Protein AF-D0ECR1-F1 (afdb_monomer)

Nearest PDB structures (foldseek):
  6k0w-assembly2_A  TM=4.677E-01  e=5.470E-08  Helicobacter pylori 26695
  5x11-assembly3_D  TM=1.956E-01  e=4.007E+00  Bacillus spizizenii str. W23
  5x11-assembly4_G  TM=1.887E-01  e=2.942E+00  Bacillus spizizenii str. W23

Radius of gyration: 24.14 Å; Cα contacts (8 Å, |Δi|>4): 292; chains: 1; bounding box: 54×38×67 Å

Secondary structure (DSSP, 8-state):
-EEEEEE--S--SS-GGG----EEEEEE--SSTT---EEEPPPPP-B--TTSTT--EEEE-SB-S--TTT-GGG-S-EE-TTT--EEPPBTTB-BSS-HHHHHHHHHTT-EE-GGG-TT---SS-EEEEEHHHHHHHHGGGTTEEEPPSS-------HHHHHHHHHHTTS-PPPS----HHHHHHHHHHHHSS---SSPPPHHHHHHHHHHHS--

Solvent-accessible surface area (backbone atoms only — not comparable to full-atom values): 12840 Å² total; per-residue (Å²): 113,52,74,29,60,41,57,45,47,92,73,56,86,90,40,76,94,75,58,55,86,31,63,46,79,46,80,42,79,64,97,50,89,83,68,72,57,40,40,83,42,80,85,79,77,63,47,78,49,87,94,38,71,100,49,37,26,28,81,43,80,31,55,38,92,39,32,30,86,82,36,54,62,19,48,50,68,46,62,41,90,88,78,65,51,75,46,71,46,44,61,69,33,11,39,73,51,34,72,86,47,40,62,60,39,44,76,70,60,29,53,44,54,44,86,74,42,93,90,53,93,50,93,58,60,28,27,45,45,44,49,67,60,51,37,68,74,39,50,97,47,50,62,48,34,75,65,64,58,72,59,51,72,64,80,89,48,81,66,52,63,57,46,56,65,51,46,77,78,41,101,62,79,68,63,43,30,61,28,42,67,51,13,42,46,58,46,22,73,74,65,78,40,81,86,60,94,78,40,73,22,68,47,40,53,52,50,57,48,56,37,72,46,90,128

Organism: Neisseria gonorrhoeae (NCBI:txid485)

InterPro domains:
  IPR029063 S-adenosyl-L-methionine-dependent methyltransferase superfamily [G3DSA:3.40.50.150] (1-215)
  IPR029063 S-adenosyl-L-methionine-dependent methyltransferase superfamily [SSF53335] (2-214)

Mean predicted aligned error: 7.64 Å

Sequence (215 aa):
VAQLPWRKRTAKSDVPFGISQDYEWIFVFAKSCQFIAATKGKERRYYETDDFPDRPWRTHDLTKQTTAAERPNSFFTMVDPKTGKKYPANPNATWRVTKDTFQDYYNKGKIVFPDDYDFLNISNPVMRYFKDDDMKKAGEDFGKVAVSSRLPENVGTLADAVAEYLAIFSRTLPENIGMTKEGTKEITDLFGSKIFTFPKPSQLIKFLVSISSKS

Foldseek 3Di:
DDKFWDQQDDFDCPDPPRDGPGTDIDDDDDPDPVQAQKFQADDADWDADPVDHPWTKDWDAQWAQDACVRCVQQQAWDADPVPRDTDGADRRIGGPDGPVCVVVCVVVVQKDAPPNDPPDDDDGITTIDTPVNQCVVCPLCRRMDGDDSPDQDDPDDPVLVVVVVVVVVDPHQRNHQDHQVQQQVVVCVVPVDRPDDGGGHPSVVVNVVNRRDDD

Structure (mmCIF, N/CA/C/O backbone):
data_AF-D0ECR1-F1
#
_entry.id   AF-D0ECR1-F1
#
loop_
_atom_site.group_PDB
_atom_site.id
_atom_site.type_symbol
_atom_site.label_atom_id
_atom_site.label_alt_id
_atom_site.label_comp_id
_atom_site.label_asym_id
_atom_site.label_entity_id
_atom_site.label_seq_id
_atom_site.pdbx_PDB_ins_code
_atom_site.Cartn_x
_atom_site.Cartn_y
_atom_site.Cartn_z
_atom_site.occupancy
_atom_site.B_iso_or_equiv
_atom_site.auth_seq_id
_atom_site.auth_comp_id
_atom_site.auth_asym_id
_atom_site.auth_atom_id
_atom_site.pdbx_PDB_model_num
ATOM 1 N N . VAL A 1 1 ? -0.965 12.017 -16.472 1.00 92.00 1 VAL A N 1
ATOM 2 C CA . VAL A 1 1 ? -1.100 10.939 -15.464 1.00 92.00 1 VAL A CA 1
ATOM 3 C C . VAL A 1 1 ? 0.134 10.897 -14.588 1.00 92.00 1 VAL A C 1
ATOM 5 O O . VAL A 1 1 ? 0.010 11.207 -13.415 1.00 92.00 1 VAL A O 1
ATOM 8 N N . ALA A 1 2 ? 1.309 10.573 -15.135 1.00 94.44 2 ALA A N 1
ATOM 9 C CA . ALA A 1 2 ? 2.551 10.483 -14.367 1.00 94.44 2 ALA A CA 1
ATOM 10 C C . ALA A 1 2 ? 3.786 10.659 -15.269 1.00 94.44 2 ALA A C 1
ATOM 12 O O . ALA A 1 2 ? 3.679 10.584 -16.495 1.00 94.44 2 ALA A O 1
ATOM 13 N N . GLN A 1 3 ? 4.945 10.861 -14.641 1.00 95.69 3 GLN A N 1
ATOM 14 C CA . GLN A 1 3 ? 6.267 10.713 -15.251 1.00 95.69 3 GLN A CA 1
ATOM 15 C C . GLN A 1 3 ? 6.955 9.535 -14.558 1.00 95.69 3 GLN A C 1
ATOM 17 O O . GLN A 1 3 ? 7.098 9.550 -13.335 1.00 95.69 3 GLN A O 1
ATOM 22 N N . LEU A 1 4 ? 7.322 8.499 -15.313 1.00 94.19 4 LEU A N 1
ATOM 23 C CA . LEU A 1 4 ? 7.939 7.290 -14.767 1.00 94.19 4 LEU A CA 1
ATOM 24 C C . LEU A 1 4 ? 9.440 7.293 -15.094 1.00 94.19 4 LEU A C 1
ATOM 26 O O . LEU A 1 4 ? 9.786 7.309 -16.280 1.00 94.19 4 LEU A O 1
ATOM 30 N N . PRO A 1 5 ? 10.334 7.280 -14.091 1.00 94.94 5 PRO A N 1
ATOM 31 C CA . PRO A 1 5 ? 11.750 7.040 -14.322 1.00 94.94 5 PRO A CA 1
ATOM 32 C C . PRO A 1 5 ? 11.976 5.561 -14.662 1.00 94.94 5 PRO A C 1
ATOM 34 O O . PRO A 1 5 ? 11.638 4.670 -13.884 1.00 94.94 5 PRO A O 1
ATOM 37 N N . TRP A 1 6 ? 12.586 5.288 -15.812 1.00 93.75 6 TRP A N 1
ATOM 38 C CA . TRP A 1 6 ? 13.046 3.956 -16.195 1.00 93.75 6 TRP A CA 1
ATOM 39 C C . TRP A 1 6 ? 14.568 3.898 -16.170 1.00 93.75 6 TRP A C 1
ATOM 41 O O . TRP A 1 6 ? 15.245 4.667 -16.856 1.00 93.75 6 TRP A O 1
ATOM 51 N N . ARG A 1 7 ? 15.113 2.978 -15.375 1.00 91.50 7 ARG A N 1
ATOM 52 C CA . ARG A 1 7 ? 16.553 2.770 -15.259 1.00 91.50 7 ARG A CA 1
ATOM 53 C C . ARG A 1 7 ? 17.081 2.062 -16.506 1.00 91.50 7 ARG A C 1
ATOM 55 O O . ARG A 1 7 ? 16.913 0.859 -16.673 1.00 91.50 7 ARG A O 1
ATOM 62 N N . LYS A 1 8 ? 17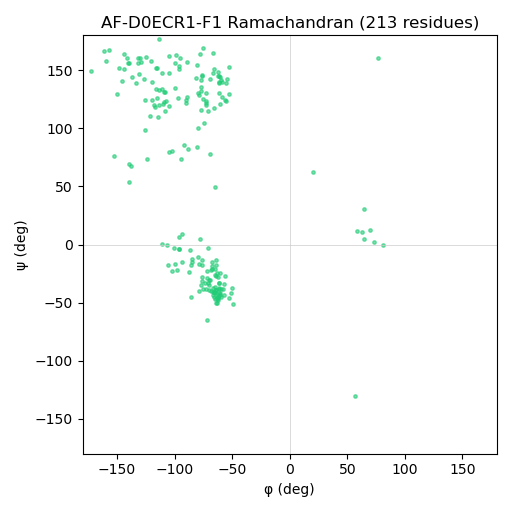.755 2.800 -17.386 1.00 91.25 8 LYS A N 1
ATOM 63 C CA . LYS A 1 8 ? 18.268 2.273 -18.663 1.00 91.25 8 LYS A CA 1
ATOM 64 C C . LYS A 1 8 ? 19.629 1.589 -18.551 1.00 91.25 8 LYS A C 1
ATOM 66 O O . LYS A 1 8 ? 20.066 0.945 -19.505 1.00 91.25 8 LYS A O 1
ATOM 71 N N . ARG A 1 9 ? 20.341 1.788 -17.436 1.00 87.25 9 ARG A N 1
ATOM 72 C CA . ARG A 1 9 ? 21.677 1.231 -17.151 1.00 87.25 9 ARG A CA 1
ATOM 73 C C . ARG A 1 9 ? 21.988 1.277 -15.648 1.00 87.25 9 ARG A C 1
ATOM 75 O O . ARG A 1 9 ? 21.316 1.979 -14.900 1.00 87.25 9 ARG A O 1
ATOM 82 N N . THR A 1 10 ? 23.031 0.565 -15.216 1.00 86.44 10 THR A N 1
ATOM 83 C CA . THR A 1 10 ? 23.459 0.542 -13.806 1.00 86.44 10 THR A CA 1
ATOM 84 C C . THR A 1 10 ? 24.115 1.851 -13.369 1.00 86.44 10 THR A C 1
ATOM 86 O O . THR A 1 10 ? 23.571 2.496 -12.479 1.00 86.44 10 THR A O 1
ATOM 89 N N . ALA A 1 11 ? 25.272 2.174 -13.953 1.00 88.56 11 ALA A N 1
ATOM 90 C CA . ALA A 1 11 ? 26.044 3.408 -13.797 1.00 88.56 11 ALA A CA 1
ATOM 91 C C . ALA A 1 11 ? 27.203 3.384 -14.810 1.00 88.56 11 ALA A C 1
ATOM 93 O O . ALA A 1 11 ? 27.709 2.307 -15.137 1.00 88.56 11 ALA A O 1
ATOM 94 N N . LYS A 1 12 ? 27.638 4.545 -15.308 1.00 88.06 12 LYS A N 1
ATOM 95 C CA . LYS A 1 12 ? 28.876 4.706 -16.087 1.00 88.06 12 LYS A CA 1
ATOM 96 C C . LYS A 1 12 ? 29.902 5.454 -15.230 1.00 88.06 12 LYS A C 1
ATOM 98 O O . LYS A 1 12 ? 29.579 6.489 -14.661 1.00 88.06 12 LYS A O 1
ATOM 103 N N . SER A 1 13 ? 31.125 4.931 -15.150 1.00 88.19 13 SER A N 1
ATOM 104 C CA . SER A 1 13 ? 32.233 5.551 -14.405 1.00 88.19 13 SER A CA 1
ATOM 105 C C . SER A 1 13 ? 32.861 6.734 -15.149 1.00 88.19 13 SER A C 1
ATOM 107 O O . SER A 1 13 ? 33.254 7.718 -14.536 1.00 88.19 13 SER A O 1
ATOM 109 N N . ASP A 1 14 ? 32.920 6.652 -16.476 1.00 90.75 14 ASP A N 1
ATOM 110 C CA . ASP A 1 14 ? 33.437 7.699 -17.356 1.00 90.75 14 ASP A CA 1
ATOM 111 C C . ASP A 1 14 ? 32.318 8.680 -17.752 1.00 90.75 14 ASP A C 1
ATOM 113 O O . ASP A 1 14 ? 31.656 8.527 -18.786 1.00 90.75 14 ASP A O 1
ATOM 117 N N . VAL A 1 15 ? 32.030 9.647 -16.880 1.00 91.38 15 VAL A N 1
ATOM 118 C CA . VAL A 1 15 ? 30.997 10.668 -17.100 1.00 91.38 15 VAL A CA 1
ATOM 119 C C . VAL A 1 15 ? 31.483 12.055 -16.680 1.00 91.38 15 VAL A C 1
ATOM 121 O O . VAL A 1 15 ? 32.180 12.184 -15.670 1.00 91.38 15 VAL A O 1
ATOM 124 N N . PRO A 1 16 ? 31.084 13.116 -17.404 1.00 88.25 16 PRO A N 1
ATOM 125 C CA . PRO A 1 16 ? 31.327 14.481 -16.964 1.00 88.25 16 PRO A CA 1
ATOM 126 C C . PRO A 1 16 ? 30.757 14.714 -15.560 1.00 88.25 16 PRO A C 1
ATOM 128 O O . PRO A 1 16 ? 29.656 14.260 -15.245 1.00 88.25 16 PRO A O 1
ATOM 131 N N . PHE A 1 17 ? 31.506 15.433 -14.723 1.00 91.38 17 PHE A N 1
ATOM 132 C CA . PHE A 1 17 ? 31.090 15.846 -13.375 1.00 91.38 17 PHE A CA 1
ATOM 133 C C . PHE A 1 17 ? 30.812 14.701 -12.381 1.00 91.38 17 PHE A C 1
ATOM 135 O O . PHE A 1 17 ? 30.276 14.955 -11.307 1.00 91.38 17 PHE A O 1
ATOM 142 N N . GLY A 1 18 ? 31.170 13.452 -12.707 1.00 93.00 18 GLY A N 1
ATOM 143 C CA . G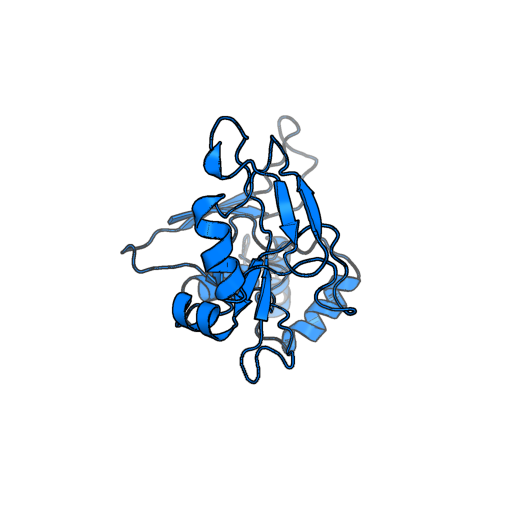LY A 1 18 ? 31.024 12.307 -11.799 1.00 93.00 18 GLY A CA 1
ATOM 144 C C . GLY A 1 18 ? 29.578 11.866 -11.532 1.00 93.00 18 GLY A C 1
ATOM 145 O O . GLY A 1 18 ? 29.352 11.071 -10.624 1.00 93.00 18 GLY A O 1
ATOM 146 N N . ILE A 1 19 ? 28.598 12.354 -12.305 1.00 92.94 19 ILE A N 1
ATOM 147 C CA . ILE A 1 19 ? 27.176 12.007 -12.144 1.00 92.94 19 ILE A CA 1
ATOM 148 C C . ILE A 1 19 ? 26.688 11.229 -13.368 1.00 92.94 19 ILE A C 1
ATOM 150 O O . ILE A 1 19 ? 26.523 11.786 -14.456 1.00 92.94 19 ILE A O 1
ATOM 154 N N . SER A 1 20 ? 26.413 9.935 -13.190 1.00 93.12 20 SER A N 1
ATOM 155 C CA . SER A 1 20 ? 25.901 9.090 -14.271 1.00 93.12 20 SER A CA 1
ATOM 156 C C . SER A 1 20 ? 24.413 9.332 -14.533 1.00 93.12 20 SER A C 1
ATOM 158 O O . SER A 1 20 ? 23.591 9.358 -13.620 1.00 93.12 20 SER A O 1
ATOM 160 N N . GLN A 1 21 ? 24.056 9.500 -15.808 1.00 92.81 21 GLN A N 1
ATOM 161 C CA . GLN A 1 21 ? 22.673 9.685 -16.254 1.00 92.81 21 GLN A CA 1
ATOM 162 C C . GLN A 1 21 ? 22.045 8.330 -16.601 1.00 92.81 21 GLN A C 1
ATOM 164 O O . GLN A 1 21 ? 22.053 7.880 -17.754 1.00 92.81 21 GLN A O 1
ATOM 169 N N . ASP A 1 22 ? 21.515 7.670 -15.573 1.00 92.75 22 ASP A N 1
ATOM 170 C CA . ASP A 1 22 ? 21.108 6.260 -15.637 1.00 92.75 22 ASP A CA 1
ATOM 171 C C . ASP A 1 22 ? 19.624 6.032 -15.916 1.00 92.75 22 ASP A C 1
ATOM 173 O O . ASP A 1 22 ? 19.197 4.891 -16.108 1.00 92.75 22 ASP A O 1
ATOM 177 N N . TYR A 1 23 ? 18.846 7.109 -15.994 1.00 93.31 23 TYR A N 1
ATOM 178 C CA . TYR A 1 23 ? 17.406 7.055 -16.197 1.00 93.31 23 TYR A CA 1
ATOM 179 C C . TYR A 1 23 ? 16.982 7.692 -17.522 1.00 93.31 23 TYR A C 1
ATOM 181 O O . TYR A 1 23 ? 17.637 8.579 -18.074 1.00 93.31 23 TYR A O 1
ATOM 189 N N . GLU A 1 24 ? 15.866 7.199 -18.038 1.00 94.69 24 GLU A N 1
ATOM 190 C CA . GLU A 1 24 ? 15.043 7.811 -19.078 1.00 94.69 24 GLU A CA 1
ATOM 191 C C . GLU A 1 24 ? 13.633 8.041 -18.523 1.00 94.69 24 GLU A C 1
ATOM 193 O O . GLU A 1 24 ? 13.227 7.399 -17.555 1.00 94.69 24 GLU A O 1
ATOM 198 N N . TRP A 1 25 ? 12.888 8.968 -19.124 1.00 95.88 25 TRP A N 1
ATOM 199 C CA . TRP A 1 25 ? 11.565 9.365 -18.644 1.00 95.88 25 TRP A CA 1
ATOM 200 C C . TRP A 1 25 ? 10.469 8.855 -19.574 1.00 95.88 25 TRP A C 1
ATOM 202 O O . TRP A 1 25 ? 10.530 9.062 -20.786 1.00 95.88 25 TRP A O 1
ATOM 212 N N . ILE A 1 26 ? 9.445 8.226 -19.000 1.00 95.50 26 ILE A N 1
ATOM 213 C CA . ILE A 1 26 ? 8.235 7.801 -19.708 1.00 95.50 26 ILE A CA 1
ATOM 214 C C . ILE A 1 26 ? 7.092 8.715 -19.273 1.00 95.50 26 ILE A C 1
ATOM 216 O O . ILE A 1 26 ? 6.685 8.714 -18.109 1.00 95.50 26 ILE A O 1
ATOM 220 N N . PHE A 1 27 ? 6.565 9.498 -20.210 1.00 96.50 27 PHE A N 1
ATOM 221 C CA . PHE A 1 27 ? 5.433 10.385 -19.959 1.00 96.50 27 PHE A CA 1
ATOM 222 C C . PHE A 1 27 ? 4.117 9.660 -20.229 1.00 96.50 27 PHE A C 1
ATOM 224 O O . PHE A 1 27 ? 3.889 9.161 -21.330 1.00 96.50 27 PHE A O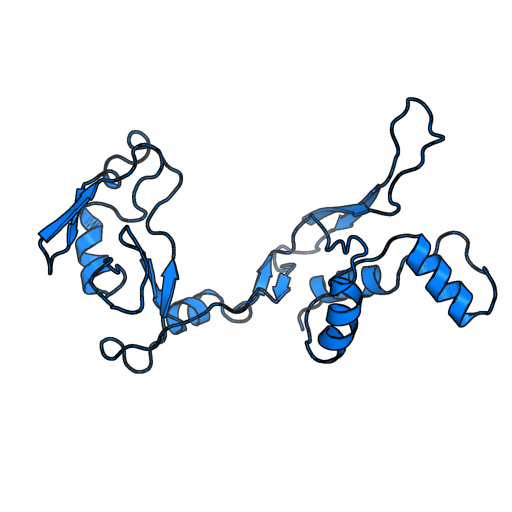 1
ATOM 231 N N . VAL A 1 28 ? 3.236 9.625 -19.228 1.00 94.81 28 VAL A N 1
ATOM 232 C CA . VAL A 1 28 ? 1.938 8.948 -19.317 1.00 94.81 28 VAL A CA 1
ATOM 233 C C . VAL A 1 28 ? 0.814 9.979 -19.342 1.00 94.81 28 VAL A C 1
ATOM 235 O O . VAL A 1 28 ? 0.617 10.745 -18.388 1.00 94.81 28 VAL A O 1
ATOM 238 N N . PHE A 1 29 ? 0.027 9.951 -20.414 1.00 95.31 29 PHE A N 1
ATOM 239 C CA . PHE A 1 29 ? -1.157 10.783 -20.618 1.00 95.31 29 PHE A CA 1
ATOM 240 C C . PHE A 1 29 ? -2.410 9.909 -20.683 1.00 95.31 29 PHE A C 1
ATOM 242 O O . PHE A 1 29 ? -2.344 8.750 -21.078 1.00 95.31 29 PHE A O 1
ATOM 249 N N . ALA A 1 30 ? -3.552 10.467 -20.288 1.00 95.12 30 ALA A N 1
ATOM 250 C CA . ALA A 1 30 ? -4.844 9.804 -20.392 1.00 95.12 30 ALA A CA 1
ATOM 251 C C . ALA A 1 30 ? -5.853 10.776 -20.988 1.00 95.12 30 ALA A C 1
ATOM 253 O O . ALA A 1 30 ? -5.866 11.955 -20.636 1.00 95.12 30 ALA A O 1
ATOM 254 N N . LYS A 1 31 ? -6.699 10.262 -21.881 1.00 94.94 31 LYS A N 1
ATOM 255 C CA . LYS A 1 31 ? -7.755 11.045 -22.530 1.00 94.94 31 LYS A CA 1
ATOM 256 C C . LYS A 1 31 ? -8.864 11.446 -21.552 1.00 94.94 31 LYS A C 1
ATOM 258 O O . LYS A 1 31 ? -9.479 12.489 -21.734 1.00 94.94 31 LYS A O 1
ATOM 263 N N . SER A 1 32 ? -9.126 10.629 -20.530 1.00 94.19 32 SER A N 1
ATOM 264 C CA . SER A 1 32 ? -10.140 10.893 -19.506 1.00 94.19 32 SER A CA 1
ATOM 265 C C . SER A 1 32 ? -9.693 10.404 -18.127 1.00 94.19 32 SER A C 1
ATOM 267 O O . SER A 1 32 ? -8.783 9.581 -18.005 1.00 94.19 32 SER A O 1
ATOM 269 N N . CYS A 1 33 ? -10.376 10.878 -17.083 1.00 88.81 33 CYS A N 1
ATOM 270 C CA . CYS A 1 33 ? -10.199 10.420 -15.702 1.00 88.81 33 CYS A CA 1
ATOM 271 C C . CYS A 1 33 ? -10.742 9.003 -15.439 1.00 88.81 33 CYS A C 1
ATOM 273 O O . CYS A 1 33 ? -10.595 8.498 -14.332 1.00 88.81 33 CYS A O 1
ATOM 275 N N . GLN A 1 34 ? -11.356 8.355 -16.438 1.00 88.31 34 GLN A N 1
ATOM 276 C CA . GLN A 1 34 ? -11.808 6.962 -16.330 1.00 88.31 34 GLN A CA 1
ATOM 277 C C . GLN A 1 34 ? -10.648 5.967 -16.438 1.00 88.31 34 GLN A C 1
ATOM 279 O O . GLN A 1 34 ? -10.796 4.802 -16.072 1.00 88.31 34 GLN A O 1
ATOM 284 N N . PHE A 1 35 ? -9.502 6.405 -16.966 1.00 90.75 35 PHE A N 1
ATOM 285 C CA . PHE A 1 35 ? -8.305 5.585 -17.000 1.00 90.75 35 PHE A CA 1
ATOM 286 C C . PHE A 1 35 ? -7.706 5.457 -15.598 1.00 90.75 35 PHE A C 1
ATOM 288 O O . PHE A 1 35 ? -7.280 6.451 -15.008 1.00 90.75 35 PHE A O 1
ATOM 295 N N . ILE A 1 36 ? -7.616 4.221 -15.109 1.00 90.44 36 ILE A N 1
ATOM 296 C CA . ILE A 1 36 ? -6.951 3.870 -13.855 1.00 90.44 36 ILE A CA 1
ATOM 297 C C . ILE A 1 36 ? -5.849 2.864 -14.182 1.00 90.44 36 ILE A C 1
ATOM 299 O O . ILE A 1 36 ? -6.134 1.727 -14.552 1.00 90.44 36 ILE A O 1
ATOM 303 N N . ALA A 1 37 ? -4.590 3.287 -14.053 1.00 90.88 37 ALA A N 1
ATOM 304 C CA . ALA A 1 37 ? -3.457 2.377 -14.160 1.00 90.88 37 ALA A CA 1
ATOM 305 C C . ALA A 1 37 ? -3.403 1.495 -12.908 1.00 90.88 37 ALA A C 1
ATOM 307 O O . ALA A 1 37 ? -3.280 2.005 -11.789 1.00 90.88 37 ALA A O 1
ATOM 308 N N . ALA A 1 38 ? -3.465 0.180 -13.094 1.00 88.94 38 ALA A N 1
ATOM 309 C CA . ALA A 1 38 ? -3.472 -0.770 -11.995 1.00 88.94 38 ALA A CA 1
ATOM 310 C C . ALA A 1 38 ? -2.634 -2.010 -12.309 1.00 88.94 38 ALA A C 1
ATOM 312 O O . ALA A 1 38 ? -2.410 -2.366 -13.462 1.00 88.94 38 ALA A O 1
ATOM 313 N N . THR A 1 39 ? -2.181 -2.674 -11.255 1.00 85.31 39 THR A N 1
ATOM 314 C CA . THR A 1 39 ? -1.515 -3.973 -11.318 1.00 85.31 39 THR A CA 1
ATOM 315 C C . THR A 1 39 ? -2.112 -4.935 -10.299 1.00 85.31 39 THR A C 1
ATOM 317 O O . THR A 1 39 ? -2.745 -4.500 -9.337 1.00 85.31 39 THR A O 1
ATOM 320 N N . LYS A 1 40 ? -1.912 -6.244 -10.481 1.00 82.44 40 LYS A N 1
ATOM 321 C CA . LYS A 1 40 ? -2.270 -7.247 -9.479 1.00 82.44 40 LYS A CA 1
ATOM 322 C C . LYS A 1 40 ? -1.479 -6.981 -8.192 1.00 82.44 40 LYS A C 1
ATOM 324 O O . LYS A 1 40 ? -0.250 -6.957 -8.190 1.00 82.44 40 LYS A O 1
ATOM 329 N N . GLY A 1 41 ? -2.197 -6.758 -7.098 1.00 78.62 41 GLY A N 1
ATOM 330 C CA . GLY A 1 41 ? -1.620 -6.640 -5.767 1.00 78.62 41 GLY A CA 1
ATOM 331 C C . GLY A 1 41 ? -1.212 -7.996 -5.202 1.00 78.62 41 GLY A C 1
ATOM 332 O O . GLY A 1 41 ? -1.597 -9.050 -5.709 1.00 78.62 41 GLY A O 1
ATOM 333 N N . LYS A 1 42 ? -0.465 -7.967 -4.095 1.00 79.75 42 LYS A N 1
ATOM 334 C CA . LYS A 1 42 ? -0.263 -9.168 -3.279 1.00 79.75 42 LYS A CA 1
ATOM 335 C C . LYS A 1 42 ? -1.609 -9.648 -2.740 1.00 79.75 42 LYS A C 1
ATOM 337 O O . LYS A 1 42 ? -2.439 -8.831 -2.328 1.00 79.75 42 LYS A O 1
ATOM 342 N N . GLU A 1 43 ? -1.808 -10.962 -2.730 1.00 79.94 43 GLU A N 1
ATOM 343 C CA . GLU A 1 43 ? -3.012 -11.547 -2.153 1.00 79.94 43 GLU A CA 1
ATOM 344 C C . GLU A 1 43 ? -3.092 -11.209 -0.664 1.00 79.94 43 GLU A C 1
ATOM 346 O O . GLU A 1 43 ? -2.126 -11.334 0.092 1.00 79.94 43 GLU A O 1
ATOM 351 N N . ARG A 1 44 ? -4.257 -10.711 -0.250 1.00 87.75 44 ARG A N 1
ATOM 352 C CA . ARG A 1 44 ? -4.534 -10.414 1.151 1.00 87.75 44 ARG A CA 1
ATOM 353 C C . ARG A 1 44 ? -4.896 -11.720 1.844 1.00 87.75 44 ARG A C 1
ATOM 355 O O . ARG A 1 44 ? -5.770 -12.441 1.369 1.00 87.75 44 ARG A O 1
ATOM 362 N N . ARG A 1 45 ? -4.266 -11.993 2.984 1.00 92.31 45 ARG A N 1
ATOM 363 C CA . ARG A 1 45 ? -4.650 -13.112 3.845 1.00 92.31 45 ARG A CA 1
ATOM 364 C C . ARG A 1 45 ? -5.929 -12.753 4.600 1.00 92.31 45 ARG A C 1
ATOM 366 O O . ARG A 1 45 ? -5.962 -11.727 5.278 1.00 92.31 45 ARG A O 1
ATOM 373 N N . TYR A 1 46 ? -6.945 -13.598 4.472 1.00 96.31 46 TYR A N 1
ATOM 374 C CA . TYR A 1 46 ? -8.183 -13.530 5.244 1.00 96.31 46 TYR A CA 1
ATOM 375 C C . TYR A 1 46 ? -8.246 -14.728 6.203 1.00 96.31 46 TYR A C 1
ATOM 377 O O . TYR A 1 46 ? -7.710 -15.792 5.897 1.00 96.31 46 TYR A O 1
ATOM 385 N N . TYR A 1 47 ? -8.861 -14.522 7.360 1.00 97.00 47 TYR A N 1
ATOM 386 C CA . TYR A 1 47 ? -9.145 -15.504 8.397 1.00 97.00 47 TYR A CA 1
ATOM 387 C C . TYR A 1 47 ? -10.629 -15.860 8.359 1.00 97.00 47 TYR A C 1
ATOM 389 O O . TYR A 1 47 ? -11.460 -15.003 8.051 1.00 97.00 47 TYR A O 1
ATOM 397 N N . GLU A 1 48 ? -10.940 -17.104 8.699 1.00 97.06 48 GLU A N 1
ATOM 398 C CA . GLU A 1 48 ? -12.297 -17.605 8.909 1.00 97.06 48 GLU A CA 1
ATOM 399 C C . GLU A 1 48 ? -12.443 -17.958 10.388 1.00 97.06 48 GLU A C 1
ATOM 401 O O . GLU A 1 48 ? -11.532 -18.552 10.969 1.00 97.06 48 GLU A O 1
ATOM 406 N N . THR A 1 49 ? -13.538 -17.522 11.009 1.00 97.19 49 THR A N 1
ATOM 407 C CA . THR A 1 49 ? -13.779 -17.669 12.449 1.00 97.19 49 THR A CA 1
ATOM 408 C C . THR A 1 49 ? -15.258 -17.921 12.728 1.00 97.19 49 THR A C 1
ATOM 410 O O . THR A 1 49 ? -16.120 -17.442 11.992 1.00 97.19 49 THR A O 1
ATOM 413 N N . ASP A 1 50 ? -15.552 -18.639 13.813 1.00 96.19 50 ASP A N 1
ATOM 414 C CA . ASP A 1 50 ? -16.910 -19.097 14.148 1.00 96.19 50 ASP A CA 1
ATOM 415 C C . ASP A 1 50 ? -17.897 -17.958 14.437 1.00 96.19 50 ASP A C 1
ATOM 417 O O . ASP A 1 50 ? -19.100 -18.100 14.233 1.00 96.19 50 ASP A O 1
ATOM 421 N N . ASP A 1 51 ? -17.403 -16.808 14.900 1.00 95.31 51 ASP A N 1
ATOM 422 C CA . ASP A 1 51 ? -18.220 -15.629 15.189 1.00 95.31 51 ASP A CA 1
ATOM 423 C C . ASP A 1 51 ? -18.665 -14.867 13.927 1.00 95.31 51 ASP A C 1
ATOM 425 O O . ASP A 1 51 ? -19.573 -14.036 13.996 1.00 95.31 51 ASP A O 1
ATOM 429 N N . PHE A 1 52 ? -18.069 -15.176 12.769 1.00 96.50 52 PHE A N 1
ATOM 430 C CA . PHE A 1 52 ? -18.427 -14.623 11.461 1.00 96.50 52 PHE A CA 1
ATOM 431 C C . PHE A 1 52 ? -18.423 -15.717 10.379 1.00 96.50 52 PHE A C 1
ATOM 433 O O . PHE A 1 52 ? -17.584 -15.676 9.469 1.00 96.50 52 PHE A O 1
ATOM 440 N N . PRO A 1 53 ? -19.366 -16.680 10.442 1.00 95.56 53 PRO A N 1
ATOM 441 C CA . PRO A 1 53 ? -19.447 -17.755 9.460 1.00 95.56 53 PRO A CA 1
ATOM 442 C C . PRO A 1 53 ? -19.648 -17.174 8.058 1.00 95.56 53 PRO A C 1
ATOM 444 O O . PRO A 1 53 ? -20.354 -16.179 7.878 1.00 95.56 53 PRO A O 1
ATOM 447 N N . ASP A 1 54 ? -18.968 -17.763 7.075 1.00 94.94 54 ASP A N 1
ATOM 448 C CA . ASP A 1 54 ? -19.000 -17.368 5.659 1.00 94.94 54 ASP A CA 1
ATOM 449 C C . ASP A 1 54 ? -18.580 -15.917 5.362 1.00 94.94 54 ASP A C 1
ATOM 451 O O . ASP A 1 54 ? -18.733 -15.427 4.238 1.00 94.94 54 ASP A O 1
ATOM 455 N N . ARG A 1 55 ? -17.994 -15.211 6.337 1.00 97.00 55 ARG A N 1
ATOM 456 C CA . ARG A 1 55 ? -17.500 -13.838 6.163 1.00 97.00 55 ARG A CA 1
ATOM 457 C C . ARG A 1 55 ? -16.021 -13.735 6.526 1.00 97.00 55 ARG A C 1
ATOM 459 O 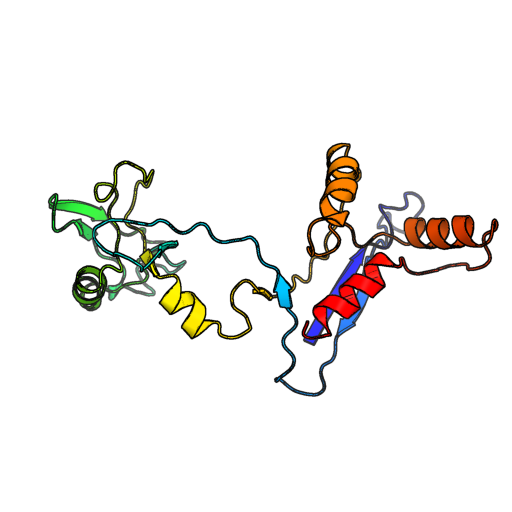O . ARG A 1 55 ? -15.678 -13.134 7.549 1.00 97.00 55 ARG A O 1
ATOM 466 N N . PRO A 1 56 ? -15.122 -14.253 5.662 1.00 97.88 56 PRO A N 1
ATOM 467 C CA . PRO A 1 56 ? -13.690 -14.142 5.880 1.00 97.88 56 PRO A CA 1
ATOM 468 C C . PRO A 1 56 ? -13.274 -12.685 6.070 1.00 97.88 56 PRO A C 1
ATOM 470 O O . PRO A 1 56 ? -13.778 -11.782 5.395 1.00 97.88 56 PRO A O 1
ATOM 473 N N . TRP A 1 57 ? -12.318 -12.435 6.952 1.00 98.25 57 TRP A N 1
ATOM 474 C CA . TRP A 1 57 ? -11.911 -11.080 7.312 1.00 98.25 57 TRP A CA 1
ATOM 475 C C . TRP A 1 57 ? -10.406 -10.971 7.508 1.00 98.25 57 TRP A C 1
ATOM 477 O O . TRP A 1 57 ? -9.703 -11.952 7.695 1.00 98.25 57 TRP A O 1
ATOM 487 N N . ARG A 1 58 ? -9.873 -9.759 7.434 1.00 97.19 58 ARG A N 1
ATOM 488 C CA . ARG A 1 58 ? -8.449 -9.491 7.650 1.00 97.19 58 ARG A CA 1
ATOM 489 C C . ARG A 1 58 ? -8.262 -8.358 8.638 1.00 97.19 58 ARG A C 1
ATOM 491 O O . ARG A 1 58 ? -9.159 -7.533 8.828 1.00 97.19 58 ARG A O 1
ATOM 498 N N . THR A 1 59 ? -7.071 -8.284 9.210 1.00 97.62 59 THR A N 1
ATOM 499 C CA . THR A 1 59 ? -6.678 -7.159 10.051 1.00 97.62 59 THR A CA 1
ATOM 500 C C . THR A 1 59 ? -6.236 -5.962 9.203 1.00 97.62 59 THR A C 1
ATOM 502 O O . THR A 1 59 ? -5.830 -6.081 8.038 1.00 97.62 59 THR A O 1
ATOM 505 N N . HIS A 1 60 ? -6.357 -4.775 9.783 1.00 97.00 60 HIS A N 1
ATOM 506 C CA . HIS A 1 60 ? -5.785 -3.532 9.284 1.00 97.00 60 HIS A CA 1
ATOM 507 C C . HIS A 1 60 ? -5.441 -2.635 10.479 1.00 97.00 60 HIS A C 1
ATOM 509 O O . HIS A 1 60 ? -6.108 -2.693 11.509 1.00 97.00 60 HIS A O 1
ATOM 515 N N . ASP A 1 61 ? -4.444 -1.764 10.343 1.00 96.69 61 ASP A N 1
ATOM 516 C CA . ASP A 1 61 ? -4.080 -0.803 11.386 1.00 96.69 61 ASP A CA 1
ATOM 517 C C . ASP A 1 61 ? -5.282 0.017 11.857 1.00 96.69 61 ASP A C 1
ATOM 519 O O . ASP A 1 61 ? -5.984 0.628 11.040 1.00 96.69 61 ASP A O 1
ATOM 523 N N . LEU A 1 62 ? -5.471 0.079 13.176 1.00 97.88 62 LEU A N 1
ATOM 524 C CA . LEU A 1 62 ? -6.451 0.946 13.828 1.00 97.88 62 LEU A CA 1
ATOM 525 C C . LEU A 1 62 ? -5.902 2.347 14.103 1.00 97.88 62 LEU A C 1
ATOM 527 O O . LEU A 1 62 ? -6.656 3.210 14.531 1.00 97.88 62 LEU A O 1
ATOM 531 N N . THR A 1 63 ? -4.627 2.616 13.829 1.00 97.25 63 THR A N 1
ATOM 532 C CA . THR A 1 63 ? -4.020 3.945 13.975 1.00 97.25 63 THR A CA 1
ATOM 533 C C . THR A 1 63 ? -3.927 4.673 12.636 1.00 97.25 63 THR A C 1
ATOM 535 O O . THR A 1 63 ? -3.929 4.070 11.555 1.00 97.25 63 THR A O 1
ATOM 538 N N . LYS A 1 64 ? -3.865 6.001 12.696 1.00 94.81 64 LYS A N 1
ATOM 539 C CA . LYS A 1 64 ? -3.617 6.900 11.567 1.00 94.81 64 LYS A CA 1
ATOM 540 C C . LYS A 1 64 ? -2.516 7.880 11.965 1.00 94.81 64 LYS A C 1
ATOM 542 O O . LYS A 1 64 ? -2.449 8.273 13.121 1.00 94.81 64 LYS A O 1
ATOM 547 N N . GLN A 1 65 ? -1.679 8.289 11.010 1.00 95.94 65 GLN A N 1
ATOM 548 C CA . GLN A 1 65 ? -0.665 9.333 11.202 1.00 95.94 65 GLN A CA 1
ATOM 549 C C . GLN A 1 65 ? -1.329 10.705 11.383 1.00 95.94 65 GLN A C 1
ATOM 551 O O . GLN A 1 65 ? -1.442 11.489 10.445 1.00 95.94 65 GLN A O 1
ATOM 556 N N . THR A 1 66 ? -1.846 10.934 12.581 1.00 96.00 66 THR A N 1
ATOM 557 C CA . THR A 1 66 ? -2.423 12.190 13.051 1.00 96.00 66 THR A CA 1
ATOM 558 C C . THR A 1 66 ? -2.111 12.333 14.526 1.00 96.00 66 THR A C 1
ATOM 560 O O . THR A 1 66 ? -2.174 11.357 15.279 1.00 96.00 66 THR A O 1
ATOM 563 N N . THR A 1 67 ? -1.797 13.550 14.938 1.00 97.56 67 THR A N 1
ATOM 564 C CA . THR A 1 67 ? -1.473 13.873 16.322 1.00 97.56 67 THR A CA 1
ATOM 565 C C . THR A 1 67 ? -2.724 13.978 17.195 1.00 97.56 67 THR A C 1
ATOM 567 O O . THR A 1 67 ? -3.852 14.110 16.704 1.00 97.56 67 THR A O 1
ATOM 570 N N . ALA A 1 68 ? -2.530 13.941 18.513 1.00 96.44 68 ALA A N 1
ATOM 571 C CA . ALA A 1 68 ? -3.586 14.181 19.493 1.00 96.44 68 ALA A CA 1
ATOM 572 C C . ALA A 1 68 ? -4.246 15.560 19.322 1.00 96.44 68 ALA A C 1
ATOM 574 O O . ALA A 1 68 ? -5.462 15.672 19.449 1.00 96.44 68 ALA A O 1
ATOM 575 N N . ALA A 1 69 ? -3.460 16.590 18.988 1.00 96.88 69 ALA A N 1
ATOM 576 C CA . ALA A 1 69 ? -3.962 17.947 18.783 1.00 96.88 69 ALA A CA 1
ATOM 577 C C . ALA A 1 69 ? -4.812 18.070 17.508 1.00 96.88 69 ALA A C 1
ATOM 579 O O . ALA A 1 69 ? -5.847 18.729 17.517 1.00 96.88 69 ALA A O 1
ATOM 580 N N . GLU A 1 70 ? -4.418 17.396 16.423 1.00 96.69 70 GLU A N 1
ATOM 581 C CA . GLU A 1 70 ? -5.178 17.394 15.165 1.00 96.69 70 GLU A CA 1
ATOM 582 C C . GLU A 1 70 ? -6.498 16.617 15.272 1.00 96.69 70 GLU A C 1
ATOM 584 O O . GLU A 1 70 ? -7.459 16.919 14.561 1.00 96.69 70 GLU A O 1
ATOM 589 N N . ARG A 1 71 ? -6.552 15.578 16.118 1.00 96.81 71 ARG A N 1
ATOM 590 C CA . ARG A 1 71 ? -7.730 14.708 16.277 1.00 96.81 71 ARG A CA 1
ATOM 591 C C . ARG A 1 71 ? -7.985 14.329 17.742 1.00 96.81 71 ARG A C 1
ATOM 593 O O . ARG A 1 71 ? -7.883 13.147 18.086 1.00 96.81 71 ARG A O 1
ATOM 600 N N . PRO A 1 72 ? -8.408 15.277 18.595 1.00 96.88 72 PRO A N 1
ATOM 601 C CA . PRO A 1 72 ? -8.603 15.026 20.025 1.00 96.88 72 PRO A CA 1
ATOM 602 C C . PRO A 1 72 ? -9.634 13.921 20.298 1.00 96.88 72 PRO A C 1
ATOM 604 O O . PRO A 1 72 ? -9.405 13.053 21.133 1.00 96.88 72 PRO A O 1
ATOM 607 N N . ASN A 1 73 ? -10.715 13.852 19.512 1.00 97.31 73 ASN A N 1
ATOM 608 C CA . ASN A 1 73 ? -11.749 12.816 19.668 1.00 97.31 73 ASN A CA 1
ATOM 609 C C . ASN A 1 73 ? -11.266 11.395 19.320 1.00 97.31 73 ASN A C 1
ATOM 611 O O . ASN A 1 73 ? -11.943 10.420 19.648 1.00 97.31 73 ASN A O 1
ATOM 615 N N . SER A 1 74 ? -10.120 11.266 18.649 1.00 97.50 74 SER A N 1
ATOM 616 C CA . SER A 1 74 ? -9.460 9.995 18.325 1.00 97.50 74 SER A CA 1
ATOM 617 C C . SER A 1 74 ? -8.299 9.665 19.275 1.00 97.50 74 SER A C 1
ATOM 619 O O . SER A 1 74 ? -7.690 8.602 19.156 1.00 97.50 74 SER A O 1
ATOM 621 N N . PHE A 1 75 ? -7.986 10.551 20.222 1.00 98.31 75 PHE A N 1
ATOM 622 C CA . PHE A 1 75 ? -6.954 10.359 21.235 1.00 98.31 75 PHE A CA 1
ATOM 623 C C . PHE A 1 75 ? -7.603 9.984 22.573 1.00 98.31 75 PHE A C 1
ATOM 625 O O . PHE A 1 75 ? -7.816 10.818 23.448 1.00 98.31 75 PHE A O 1
ATOM 632 N N . PHE A 1 76 ? -7.967 8.710 22.717 1.00 98.31 76 PHE A N 1
ATOM 633 C CA . PHE A 1 76 ? -8.575 8.176 23.935 1.00 98.31 76 PHE A CA 1
ATOM 634 C C . PHE A 1 76 ? -8.018 6.789 24.265 1.00 98.31 76 PHE A C 1
ATOM 636 O O . PHE A 1 76 ? -7.532 6.073 23.387 1.00 98.31 76 PHE A O 1
ATOM 643 N N . THR A 1 77 ? -8.094 6.401 25.537 1.00 98.38 77 THR A N 1
ATOM 644 C CA . THR A 1 77 ? -7.758 5.040 25.964 1.00 98.38 77 THR A CA 1
ATOM 645 C C . THR A 1 77 ? -8.904 4.109 25.609 1.00 98.38 77 THR A C 1
ATOM 647 O O . THR A 1 77 ? -10.007 4.248 26.138 1.00 98.38 77 THR A O 1
ATOM 650 N N . MET A 1 78 ? -8.639 3.162 24.717 1.00 97.88 78 MET A N 1
ATOM 651 C CA . MET A 1 78 ? -9.590 2.118 24.365 1.00 97.88 78 MET A CA 1
ATOM 652 C C . MET A 1 78 ? -9.603 1.067 25.470 1.00 97.88 78 MET A C 1
ATOM 654 O O . MET A 1 78 ? -8.545 0.679 25.965 1.00 97.88 78 MET A O 1
ATOM 658 N N . VAL A 1 79 ? -10.790 0.630 25.871 1.00 98.12 79 VAL A N 1
ATOM 659 C CA . VAL A 1 79 ? -10.959 -0.418 26.878 1.00 98.12 79 VAL A CA 1
ATOM 660 C C . VAL A 1 79 ? -11.601 -1.605 26.189 1.00 98.12 79 VAL A C 1
ATOM 662 O O . VAL A 1 79 ? -12.637 -1.438 25.548 1.00 98.12 79 VAL A O 1
ATOM 665 N N . ASP A 1 80 ? -10.976 -2.771 26.300 1.00 97.75 80 ASP A N 1
ATOM 666 C CA . ASP A 1 80 ? -11.563 -4.023 25.837 1.00 97.75 80 ASP A CA 1
ATOM 667 C C . ASP A 1 80 ? -12.807 -4.345 26.685 1.00 97.75 80 ASP A C 1
ATOM 669 O O . ASP A 1 80 ? -12.673 -4.536 27.898 1.00 97.75 80 ASP A O 1
ATOM 673 N N . PRO A 1 81 ? -14.014 -4.412 26.093 1.00 95.81 81 PRO A N 1
ATOM 674 C CA . PRO A 1 81 ? -15.233 -4.708 26.839 1.00 95.81 81 PRO A CA 1
ATOM 675 C C . PRO A 1 81 ? -15.273 -6.116 27.449 1.00 95.81 81 PRO A C 1
ATOM 677 O O . PRO A 1 81 ? -16.045 -6.333 28.380 1.00 95.81 81 PRO A O 1
ATOM 680 N N . LYS A 1 82 ? -14.476 -7.069 26.945 1.00 95.12 82 LYS A N 1
ATOM 681 C CA . LYS A 1 82 ? -14.430 -8.455 27.441 1.00 95.12 82 LYS A CA 1
ATOM 682 C C . LYS A 1 82 ? -13.474 -8.607 28.618 1.00 95.12 82 LYS A C 1
ATOM 684 O O . LYS A 1 82 ? -13.812 -9.253 29.604 1.00 95.12 82 LYS A O 1
ATOM 689 N N . THR A 1 83 ? -12.281 -8.022 28.512 1.00 96.81 83 THR A N 1
ATOM 690 C CA . THR A 1 83 ? -11.195 -8.232 29.486 1.00 96.81 83 THR A CA 1
ATOM 691 C C . THR A 1 83 ? -10.959 -7.043 30.417 1.00 96.81 83 THR A C 1
ATOM 693 O O . THR A 1 83 ? -10.294 -7.180 31.442 1.00 96.81 83 THR A O 1
ATOM 696 N N . GLY A 1 84 ? -11.455 -5.852 30.069 1.00 97.50 84 GLY A N 1
ATOM 697 C CA . GLY A 1 84 ? -11.172 -4.602 30.776 1.00 97.50 84 GLY A CA 1
ATOM 698 C C . GLY A 1 84 ? -9.758 -4.049 30.548 1.00 97.50 84 GLY A C 1
ATOM 699 O O . GLY A 1 84 ? -9.410 -3.012 31.127 1.00 97.50 84 GLY A O 1
ATOM 700 N N . LYS A 1 85 ? -8.929 -4.697 29.714 1.00 98.19 85 LYS A N 1
ATOM 701 C CA . LYS A 1 85 ? -7.577 -4.220 29.384 1.00 98.19 85 LYS A CA 1
ATOM 702 C C . LYS A 1 85 ? -7.633 -2.867 28.674 1.00 98.19 85 LYS A C 1
ATOM 704 O O . LYS A 1 85 ? -8.549 -2.576 27.905 1.00 98.19 85 LYS A O 1
ATOM 709 N N . LYS A 1 86 ? -6.637 -2.021 28.952 1.00 98.38 86 LYS A N 1
ATOM 710 C CA . LYS A 1 86 ? -6.574 -0.627 28.491 1.00 98.38 86 LYS A CA 1
ATOM 711 C C . LYS A 1 86 ? -5.469 -0.434 27.461 1.00 98.38 86 LYS A C 1
ATOM 713 O O . LYS A 1 86 ? -4.327 -0.810 27.704 1.00 98.38 86 LYS A O 1
ATOM 718 N N . TYR A 1 87 ? -5.802 0.252 26.375 1.00 98.19 87 TYR A N 1
ATOM 719 C CA . TYR A 1 87 ? -4.909 0.536 25.255 1.00 98.19 87 TYR A CA 1
ATOM 720 C C . TYR A 1 87 ? -4.877 2.050 25.000 1.00 98.19 87 TYR A C 1
ATOM 722 O O . TYR A 1 87 ? -5.814 2.597 24.406 1.00 98.19 87 TYR A O 1
ATOM 730 N N . PRO A 1 88 ? -3.857 2.771 25.501 1.00 97.88 88 PRO A N 1
ATOM 731 C CA . PRO A 1 88 ? -3.741 4.210 25.292 1.00 97.88 88 PRO A CA 1
ATOM 732 C C . PRO A 1 88 ? -3.416 4.529 23.827 1.00 97.88 88 PRO A C 1
ATOM 734 O O . PRO A 1 88 ? -2.635 3.831 23.183 1.00 97.88 88 PRO A O 1
ATOM 737 N N . ALA A 1 89 ? -3.999 5.607 23.301 1.00 97.00 89 ALA A N 1
ATOM 738 C CA . ALA A 1 89 ? -3.651 6.110 21.976 1.00 97.00 89 ALA A CA 1
ATOM 739 C C . ALA A 1 89 ? -2.209 6.649 21.947 1.00 97.00 89 ALA A C 1
ATOM 741 O O . ALA A 1 89 ? -1.732 7.238 22.918 1.00 97.00 89 ALA A O 1
ATOM 742 N N . ASN A 1 90 ? -1.535 6.524 20.803 1.00 96.56 90 ASN A N 1
ATOM 743 C CA . ASN A 1 90 ? -0.251 7.181 20.575 1.00 96.56 90 ASN A CA 1
ATOM 744 C C . ASN A 1 90 ? -0.488 8.666 20.222 1.00 96.56 90 ASN A C 1
ATOM 746 O O . ASN A 1 90 ? -1.257 8.943 19.296 1.00 96.56 90 ASN A O 1
ATOM 750 N N . PRO A 1 91 ? 0.168 9.633 20.895 1.00 97.06 91 PRO A N 1
ATOM 751 C CA . PRO A 1 91 ? -0.026 11.059 20.622 1.00 97.06 91 PRO A CA 1
ATOM 752 C C . PRO A 1 91 ? 0.408 11.494 19.217 1.00 97.06 91 PRO A C 1
ATOM 754 O O . PRO A 1 91 ? -0.033 12.547 18.769 1.00 97.06 91 PRO A O 1
ATOM 757 N N . ASN A 1 92 ? 1.216 10.691 18.517 1.00 97.31 92 ASN A N 1
ATOM 758 C CA . ASN A 1 92 ? 1.662 10.914 17.136 1.00 97.31 92 ASN A CA 1
ATOM 759 C C . ASN A 1 92 ? 0.982 9.973 16.120 1.00 97.31 92 ASN A C 1
ATOM 761 O O . ASN A 1 92 ? 1.273 10.036 14.926 1.00 97.31 92 ASN A O 1
ATOM 765 N N . ALA A 1 93 ? 0.102 9.078 16.582 1.00 96.62 93 ALA A N 1
ATOM 766 C CA . ALA A 1 93 ? -0.652 8.163 15.733 1.00 96.62 93 ALA A CA 1
ATOM 767 C C . ALA A 1 93 ? -1.986 7.775 16.395 1.00 96.62 93 ALA A C 1
ATOM 769 O O . ALA A 1 93 ? -2.130 6.687 16.961 1.00 96.62 93 ALA A O 1
ATOM 770 N N . THR A 1 94 ? -2.956 8.689 16.355 1.00 97.75 94 THR A N 1
ATOM 771 C CA . THR A 1 94 ? -4.279 8.515 16.977 1.00 97.75 94 THR A CA 1
ATOM 772 C C . THR A 1 94 ? -5.118 7.414 16.316 1.00 97.75 94 THR A C 1
ATOM 774 O O . THR A 1 94 ? -4.822 6.950 15.209 1.00 97.75 94 THR A O 1
ATOM 777 N N . TRP A 1 95 ? -6.182 6.965 16.991 1.00 98.25 95 TRP A N 1
ATOM 778 C CA . TRP A 1 95 ? -7.069 5.922 16.468 1.00 98.25 95 TRP A CA 1
ATOM 779 C C . TRP A 1 95 ? -7.829 6.381 15.209 1.00 98.25 95 TRP A C 1
ATOM 781 O O . TRP A 1 95 ? -8.158 7.553 15.032 1.00 98.25 95 TRP A O 1
ATOM 791 N N . ARG A 1 96 ? -8.172 5.445 14.320 1.00 97.69 96 ARG A N 1
ATOM 792 C CA . ARG A 1 96 ? -9.026 5.690 13.142 1.00 97.69 96 ARG A CA 1
ATOM 793 C C . ARG A 1 96 ? -10.485 5.918 13.519 1.00 97.69 96 ARG A C 1
ATOM 795 O O . ARG A 1 96 ? -11.212 6.537 12.747 1.00 97.69 96 ARG A O 1
ATOM 802 N N . VAL A 1 97 ? -10.891 5.424 14.684 1.00 97.69 97 VAL A N 1
ATOM 803 C CA . VAL A 1 97 ? -12.207 5.659 15.281 1.00 97.69 97 VAL A CA 1
ATOM 804 C C . VAL A 1 97 ? -12.140 6.818 16.273 1.00 97.69 97 VAL A C 1
ATOM 806 O O . VAL A 1 97 ? -11.066 7.209 16.737 1.00 97.69 97 VAL A O 1
ATOM 809 N N . THR A 1 98 ? -13.291 7.401 16.578 1.00 97.94 98 THR A N 1
ATOM 810 C CA . THR A 1 98 ? -13.442 8.371 17.668 1.00 97.94 98 THR A CA 1
ATOM 811 C C . THR A 1 98 ? -14.003 7.680 18.902 1.00 97.94 98 THR A C 1
ATOM 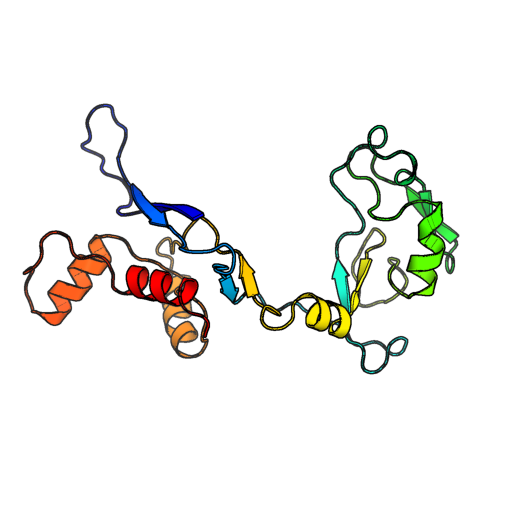813 O O . THR A 1 98 ? -14.586 6.600 18.792 1.00 97.94 98 THR A O 1
ATOM 816 N N . LYS A 1 99 ? -13.886 8.323 20.066 1.00 97.31 99 LYS A N 1
ATOM 817 C CA . LYS A 1 99 ? -14.510 7.849 21.307 1.00 97.31 99 LYS A CA 1
ATOM 818 C C . LYS A 1 99 ? -16.004 7.550 21.116 1.00 97.31 99 LYS A C 1
ATOM 820 O O . LYS A 1 99 ? -16.474 6.508 21.554 1.00 97.31 99 LYS A O 1
ATOM 825 N N . ASP A 1 100 ? -16.709 8.412 20.384 1.00 97.62 100 ASP A N 1
ATOM 826 C CA . ASP A 1 100 ? -18.158 8.298 20.165 1.00 97.62 100 ASP A CA 1
ATOM 827 C C . ASP A 1 100 ? -18.536 7.209 19.151 1.00 97.62 100 ASP A C 1
ATOM 829 O O . ASP A 1 100 ? -19.616 6.631 19.226 1.00 97.62 100 ASP A O 1
ATOM 833 N N . THR A 1 101 ? -17.651 6.904 18.195 1.00 97.88 101 THR A N 1
ATOM 834 C CA . THR A 1 101 ? -17.913 5.883 17.164 1.00 97.88 101 THR A CA 1
ATOM 835 C C . THR A 1 101 ? -17.384 4.506 17.544 1.00 97.88 101 THR A C 1
ATOM 837 O O . THR A 1 101 ? -17.807 3.519 16.949 1.00 97.88 101 THR A O 1
ATOM 840 N N . PHE A 1 102 ? -16.505 4.408 18.545 1.00 97.94 102 PHE A N 1
ATOM 841 C CA . PHE A 1 102 ? -15.910 3.145 18.983 1.00 97.94 102 PHE A CA 1
ATOM 842 C C . PHE A 1 102 ? -16.956 2.049 19.204 1.00 97.94 102 PHE A C 1
ATOM 844 O O . PHE A 1 102 ? -16.820 0.969 18.633 1.00 97.94 102 PHE A O 1
ATOM 851 N N . GLN A 1 103 ? -18.014 2.334 19.971 1.00 97.50 103 GLN A N 1
ATOM 852 C CA . GLN A 1 103 ? -19.009 1.321 20.322 1.00 97.50 103 GLN A CA 1
ATOM 853 C C . GLN A 1 103 ? -19.756 0.792 19.091 1.00 97.50 103 GLN A C 1
ATOM 855 O O . GLN A 1 103 ? -19.989 -0.407 18.987 1.00 97.50 103 GLN A O 1
ATOM 860 N N . ASP A 1 104 ? -20.087 1.659 18.131 1.00 98.19 104 ASP A N 1
ATOM 861 C CA . ASP A 1 104 ? -20.728 1.252 16.875 1.00 98.19 104 ASP A CA 1
ATOM 862 C C . ASP A 1 104 ? -19.819 0.325 16.053 1.00 98.19 104 ASP A C 1
ATOM 864 O O . ASP A 1 104 ? -20.252 -0.726 15.580 1.00 98.19 104 ASP A O 1
ATOM 868 N N . TYR A 1 105 ? -18.534 0.668 15.931 1.00 98.06 105 TYR A N 1
ATOM 869 C CA . TYR A 1 105 ? -17.557 -0.179 15.243 1.00 98.06 105 TYR A CA 1
ATOM 870 C C . TYR A 1 105 ? -17.343 -1.510 15.966 1.00 98.06 105 TYR A C 1
ATOM 872 O O . TYR A 1 105 ? -17.282 -2.548 15.308 1.00 98.06 105 TYR A O 1
ATOM 880 N N . TYR A 1 106 ? -17.253 -1.497 17.296 1.00 97.81 106 TYR A N 1
ATOM 881 C CA . TYR A 1 106 ? -17.112 -2.706 18.103 1.00 97.81 106 TYR A CA 1
ATOM 882 C C . TYR A 1 106 ? -18.332 -3.625 17.951 1.00 97.81 106 TYR A C 1
ATOM 884 O O . TYR A 1 106 ? -18.172 -4.797 17.622 1.00 97.81 106 TYR A O 1
ATOM 892 N N . ASN A 1 107 ? -19.548 -3.080 18.055 1.00 96.94 107 ASN A N 1
ATOM 893 C CA . ASN A 1 107 ? -20.797 -3.830 17.878 1.00 96.94 107 ASN A CA 1
ATOM 894 C C . ASN A 1 107 ? -20.934 -4.424 16.469 1.00 96.94 107 ASN A C 1
ATOM 896 O O . ASN A 1 107 ? -21.489 -5.504 16.298 1.00 96.94 107 ASN A O 1
ATOM 900 N N . LYS A 1 108 ? -20.401 -3.742 15.449 1.00 96.94 108 LYS A N 1
ATOM 901 C CA . LYS A 1 108 ? -20.331 -4.245 14.066 1.00 96.94 108 LYS A CA 1
ATOM 902 C C . LYS A 1 108 ? -19.207 -5.265 13.846 1.00 96.94 108 LYS A C 1
ATOM 904 O O . LYS A 1 108 ? -18.955 -5.640 12.701 1.00 96.94 108 LYS A O 1
ATOM 909 N N . GLY A 1 109 ? -18.489 -5.661 14.898 1.00 97.19 109 GLY A N 1
ATOM 910 C CA . GLY A 1 109 ? -17.355 -6.575 14.814 1.00 97.19 109 GLY A CA 1
ATOM 911 C C . GLY A 1 109 ? -16.187 -6.004 14.012 1.00 97.19 109 GLY A C 1
ATOM 912 O O . GLY A 1 109 ? -15.494 -6.755 13.338 1.00 97.19 109 GLY A O 1
ATOM 913 N N . LYS A 1 110 ? -15.980 -4.684 14.005 1.00 97.94 110 LYS A N 1
ATOM 914 C CA . LYS A 1 110 ? -14.912 -4.028 13.225 1.00 97.94 110 LYS A CA 1
ATOM 915 C C . LYS A 1 110 ? -13.644 -3.743 14.022 1.00 97.94 110 LYS A C 1
ATOM 917 O O . LYS A 1 110 ? -12.678 -3.265 13.434 1.00 97.94 110 LYS A O 1
ATOM 922 N N . ILE A 1 111 ? -13.639 -4.025 15.320 1.00 98.38 111 ILE A N 1
ATOM 923 C CA . ILE A 1 111 ? -12.476 -3.893 16.200 1.00 98.38 111 ILE A CA 1
ATOM 924 C C . ILE A 1 111 ? -12.117 -5.284 16.713 1.00 98.38 111 ILE A C 1
ATOM 926 O O . ILE A 1 111 ? -13.010 -6.021 17.121 1.00 98.38 111 ILE A O 1
ATOM 930 N N . VAL A 1 112 ? -10.830 -5.619 16.672 1.00 98.12 112 VAL A N 1
ATOM 931 C CA . VAL A 1 112 ? -10.278 -6.865 17.212 1.00 98.12 112 VAL A CA 1
ATOM 932 C C . VAL A 1 112 ? -9.266 -6.511 18.284 1.00 98.12 112 VAL A C 1
ATOM 934 O O . VAL A 1 112 ? -8.330 -5.750 18.015 1.00 98.12 112 VAL A O 1
ATOM 937 N N . PHE A 1 113 ? -9.453 -7.043 19.481 1.00 98.38 113 PHE A N 1
ATOM 938 C CA . PHE A 1 113 ? -8.520 -6.923 20.592 1.00 98.38 113 PHE A CA 1
ATOM 939 C C . PHE A 1 113 ? -7.492 -8.065 20.581 1.00 98.38 113 PHE A C 1
ATOM 941 O O . PHE A 1 113 ? -7.750 -9.120 20.002 1.00 98.38 113 PHE A O 1
ATOM 948 N N . PRO A 1 114 ? -6.317 -7.876 21.210 1.00 97.56 114 PRO A N 1
ATOM 949 C CA . PRO A 1 114 ? -5.286 -8.910 21.310 1.00 97.56 114 PRO A CA 1
ATOM 950 C C . PRO A 1 114 ? -5.753 -10.278 21.812 1.00 97.56 114 PRO A C 1
ATOM 952 O O . PRO A 1 114 ? -5.286 -11.283 21.295 1.00 97.56 114 PRO A O 1
ATOM 955 N N . ASP A 1 115 ? -6.681 -10.323 22.770 1.00 96.44 115 ASP A N 1
ATOM 956 C CA . ASP A 1 115 ? -7.150 -11.579 23.371 1.00 96.44 115 ASP A CA 1
ATOM 957 C C . ASP A 1 115 ? -8.405 -12.154 22.685 1.00 96.44 115 ASP A C 1
ATOM 959 O O . ASP A 1 115 ? -9.014 -13.085 23.205 1.00 96.44 115 ASP A O 1
ATOM 963 N N . ASP A 1 116 ? -8.831 -11.607 21.537 1.00 96.62 116 ASP A N 1
ATOM 964 C CA . ASP A 1 116 ? -10.011 -12.122 20.828 1.00 96.62 116 ASP A CA 1
ATOM 965 C C . ASP A 1 116 ? -9.751 -13.478 20.154 1.00 96.62 116 ASP A C 1
ATOM 967 O O . ASP A 1 116 ? -10.691 -14.255 19.990 1.00 96.62 116 ASP A O 1
ATOM 971 N N . TYR A 1 117 ? -8.504 -13.758 19.745 1.00 96.81 117 TYR A N 1
ATOM 972 C CA . TYR A 1 117 ? -8.138 -14.994 19.046 1.00 96.81 117 TYR A CA 1
ATOM 973 C C . TYR A 1 117 ? -6.697 -15.429 19.327 1.00 96.81 117 TYR A C 1
ATOM 975 O O . TYR A 1 117 ? -5.761 -14.678 19.056 1.00 96.81 117 TYR A O 1
ATOM 983 N N . ASP A 1 118 ? -6.511 -16.694 19.708 1.00 96.00 118 ASP A N 1
ATOM 984 C CA . ASP A 1 118 ? -5.194 -17.271 20.031 1.00 96.00 118 ASP A CA 1
ATOM 985 C C . ASP A 1 118 ? -4.207 -17.270 18.851 1.00 96.00 118 ASP A C 1
ATOM 987 O O . ASP A 1 118 ? -2.991 -17.229 19.034 1.00 96.00 118 ASP A O 1
ATOM 991 N N . PHE A 1 119 ? -4.717 -17.318 17.615 1.00 95.38 119 PHE A N 1
ATOM 992 C CA . PHE A 1 119 ? -3.881 -17.318 16.412 1.00 95.38 119 PHE A CA 1
ATOM 993 C C . PHE A 1 119 ? -3.373 -15.921 16.023 1.00 95.38 119 PHE A C 1
ATOM 995 O O . PHE A 1 119 ? -2.529 -15.804 15.126 1.00 95.38 119 PHE A O 1
ATOM 1002 N N . LEU A 1 120 ? -3.893 -14.852 16.635 1.00 95.06 120 LEU A N 1
ATOM 1003 C CA . LEU A 1 120 ? -3.436 -13.495 16.369 1.00 95.06 120 LEU A CA 1
ATOM 1004 C C . LEU A 1 120 ? -2.290 -13.120 17.300 1.00 95.06 120 LEU A C 1
ATOM 1006 O O . LEU A 1 120 ? -2.415 -13.131 18.516 1.00 95.06 120 LEU A O 1
ATOM 1010 N N . ASN A 1 121 ? -1.188 -12.670 16.707 1.00 95.50 121 ASN A N 1
ATOM 1011 C CA . ASN A 1 121 ? -0.076 -12.086 17.446 1.00 95.50 121 ASN A CA 1
ATOM 1012 C C . ASN A 1 121 ? -0.069 -10.561 17.263 1.00 95.50 121 ASN A C 1
ATOM 1014 O O . ASN A 1 121 ? 0.653 -10.028 16.417 1.00 95.50 121 ASN A O 1
ATOM 1018 N N . ILE A 1 122 ? -0.933 -9.863 18.006 1.00 96.69 122 ILE A N 1
ATOM 1019 C CA . ILE A 1 122 ? -1.046 -8.397 17.996 1.00 96.69 122 ILE A CA 1
ATOM 1020 C C . ILE A 1 122 ? -0.938 -7.849 19.421 1.00 96.69 122 ILE A C 1
ATOM 1022 O O . ILE A 1 122 ? -1.459 -8.437 20.359 1.00 96.69 122 ILE A O 1
ATOM 1026 N N . SER A 1 123 ? -0.282 -6.701 19.599 1.00 95.88 123 SER A N 1
ATOM 1027 C CA . SER A 1 123 ? -0.131 -6.072 20.927 1.00 95.88 123 SER A CA 1
ATOM 1028 C C . SER A 1 123 ? -1.117 -4.929 21.181 1.00 95.88 123 SER A C 1
ATOM 1030 O O . SER A 1 123 ? -1.309 -4.519 22.321 1.00 95.88 123 SER A O 1
ATOM 1032 N N . ASN A 1 124 ? -1.734 -4.399 20.123 1.00 97.31 124 ASN A N 1
ATOM 1033 C CA . ASN A 1 124 ? -2.726 -3.328 20.181 1.00 97.31 124 ASN A CA 1
ATOM 1034 C C . ASN A 1 124 ? -3.970 -3.728 19.381 1.00 97.31 124 ASN A C 1
ATOM 1036 O O . ASN A 1 124 ? -3.847 -4.547 18.466 1.00 97.31 124 ASN A O 1
ATOM 1040 N N . PRO A 1 125 ? -5.141 -3.131 19.668 1.00 98.19 125 PRO A N 1
ATOM 1041 C CA . PRO A 1 125 ? -6.348 -3.404 18.909 1.00 98.19 125 PRO A CA 1
ATOM 1042 C C . PRO A 1 125 ? -6.181 -3.000 17.442 1.00 98.19 125 PRO A C 1
ATOM 1044 O O . PRO A 1 125 ? -5.531 -2.001 17.116 1.00 98.19 125 PRO A O 1
ATOM 1047 N N . VAL A 1 126 ? -6.790 -3.774 16.552 1.00 98.44 126 VAL A N 1
ATOM 1048 C CA . VAL A 1 126 ? -6.732 -3.587 15.097 1.00 98.44 126 VAL A CA 1
ATOM 1049 C C . VAL A 1 126 ? -8.136 -3.478 14.513 1.00 98.44 126 VAL A C 1
ATOM 1051 O O . VAL A 1 126 ? -9.126 -3.869 15.128 1.00 98.44 126 VAL A O 1
ATOM 1054 N N . MET A 1 127 ? -8.240 -2.938 13.302 1.00 98.19 127 MET A N 1
ATOM 1055 C CA . MET A 1 127 ? -9.480 -2.978 12.534 1.00 98.19 127 MET A CA 1
ATOM 1056 C C . MET A 1 127 ? -9.683 -4.361 11.909 1.00 98.19 127 MET A C 1
ATOM 1058 O O . MET A 1 127 ? -8.743 -4.930 11.352 1.00 98.19 127 MET A O 1
ATOM 1062 N N . ARG A 1 128 ? -10.930 -4.838 11.887 1.00 98.12 128 ARG A N 1
ATOM 1063 C CA . ARG A 1 128 ? -11.394 -5.968 11.070 1.00 98.12 128 ARG A CA 1
ATOM 1064 C C . ARG A 1 128 ? -12.044 -5.462 9.789 1.00 98.12 128 ARG A C 1
ATOM 1066 O O . ARG A 1 128 ? -12.947 -4.626 9.832 1.00 98.12 128 ARG A O 1
ATOM 1073 N N . TYR A 1 129 ? -11.576 -5.955 8.647 1.00 97.62 129 TYR A N 1
ATOM 1074 C CA . TYR A 1 129 ? -12.153 -5.683 7.329 1.00 97.62 129 TYR A CA 1
ATOM 1075 C C . TYR A 1 129 ? -12.660 -6.998 6.748 1.00 97.62 129 TYR A C 1
ATOM 1077 O O . TYR A 1 129 ? -11.867 -7.917 6.536 1.00 97.62 129 TYR A O 1
ATOM 1085 N N . PHE A 1 130 ? -13.962 -7.086 6.488 1.00 97.94 130 PHE A N 1
ATOM 1086 C CA . PHE A 1 130 ? -14.547 -8.264 5.860 1.00 97.94 130 PHE A CA 1
ATOM 1087 C C . PHE A 1 130 ? -14.245 -8.293 4.357 1.00 97.94 130 PHE A C 1
ATOM 1089 O O . PHE A 1 130 ? -14.125 -7.254 3.699 1.00 97.94 130 PHE A O 1
ATOM 1096 N N . LYS A 1 131 ? -14.066 -9.499 3.817 1.00 97.06 131 LYS A N 1
ATOM 1097 C CA . LYS A 1 131 ? -13.717 -9.723 2.412 1.00 97.06 131 LYS A CA 1
ATOM 1098 C C . LYS A 1 131 ? -14.831 -9.271 1.476 1.00 97.06 131 LYS A C 1
ATOM 1100 O O . LYS A 1 131 ? -14.534 -8.651 0.462 1.00 97.06 131 LYS A O 1
ATOM 1105 N N . ASP A 1 132 ? -16.084 -9.533 1.831 1.00 96.81 132 ASP A N 1
ATOM 1106 C CA . ASP A 1 132 ? -17.271 -9.084 1.095 1.00 96.81 132 ASP A CA 1
ATOM 1107 C C . ASP A 1 132 ? -17.357 -7.549 1.022 1.00 96.81 132 ASP A C 1
ATOM 1109 O O . ASP A 1 132 ? -17.571 -6.997 -0.057 1.00 96.81 132 ASP A O 1
ATOM 1113 N N . ASP A 1 133 ? -17.095 -6.851 2.130 1.00 96.50 133 ASP A N 1
ATOM 1114 C CA . ASP A 1 133 ? -17.016 -5.388 2.185 1.00 96.50 133 ASP A CA 1
ATOM 1115 C C . ASP A 1 133 ? -15.878 -4.857 1.295 1.00 96.50 133 ASP A C 1
ATOM 1117 O O . ASP A 1 133 ? -16.075 -3.906 0.532 1.00 96.50 133 ASP A O 1
ATOM 1121 N N . ASP A 1 134 ? -14.687 -5.469 1.362 1.00 94.50 134 ASP A N 1
ATOM 1122 C CA . ASP A 1 134 ? -13.555 -5.105 0.501 1.00 94.50 134 ASP A CA 1
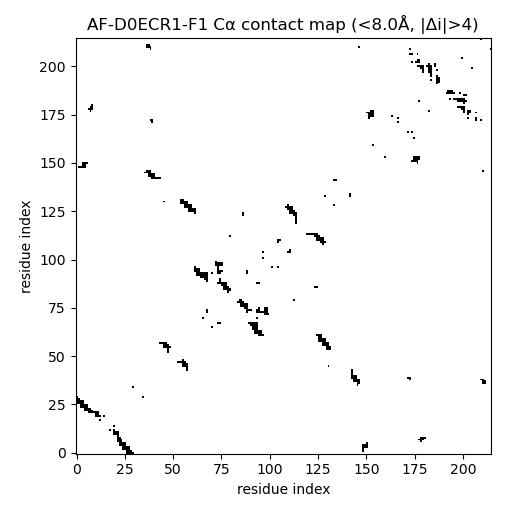ATOM 1123 C C . ASP A 1 134 ? -13.889 -5.338 -0.990 1.00 94.50 134 ASP A C 1
ATOM 1125 O O . ASP A 1 134 ? -13.584 -4.478 -1.820 1.00 94.50 134 ASP A O 1
ATOM 1129 N N . MET A 1 135 ? -14.517 -6.468 -1.338 1.00 94.81 135 MET A N 1
ATOM 1130 C CA . MET A 1 135 ? -14.924 -6.813 -2.708 1.00 94.81 135 MET A CA 1
ATOM 1131 C C . MET A 1 135 ? -15.981 -5.848 -3.234 1.00 94.81 135 MET A C 1
ATOM 1133 O O . MET A 1 135 ? -15.835 -5.318 -4.331 1.00 94.81 135 MET A O 1
ATOM 1137 N N . LYS A 1 136 ? -17.009 -5.552 -2.436 1.00 96.31 136 LYS A N 1
ATOM 1138 C CA . LYS A 1 136 ? -18.058 -4.593 -2.795 1.00 96.31 136 LYS A CA 1
ATOM 1139 C C . LYS A 1 136 ? -17.491 -3.195 -3.012 1.00 96.31 136 LYS A C 1
ATOM 1141 O O . LYS A 1 136 ? -17.892 -2.508 -3.945 1.00 96.31 136 LYS A O 1
ATOM 1146 N N . LYS A 1 137 ? -16.560 -2.768 -2.154 1.00 93.56 137 LYS A N 1
ATOM 1147 C CA . LYS A 1 137 ? -15.917 -1.454 -2.258 1.00 93.56 137 LYS A CA 1
ATOM 1148 C C . LYS A 1 137 ? -15.014 -1.345 -3.486 1.00 93.56 137 LYS A C 1
ATOM 1150 O O . LYS A 1 137 ? -14.961 -0.279 -4.089 1.00 93.56 137 LYS A O 1
ATOM 1155 N N . ALA A 1 138 ? -14.269 -2.400 -3.807 1.00 90.62 138 ALA A N 1
ATOM 1156 C CA . ALA A 1 138 ? -13.300 -2.386 -4.898 1.00 90.62 138 ALA A CA 1
ATOM 1157 C C . ALA A 1 138 ? -13.907 -2.755 -6.264 1.00 90.62 138 ALA A C 1
ATOM 1159 O O . ALA A 1 138 ? -13.357 -2.366 -7.289 1.00 90.62 138 ALA A O 1
ATOM 1160 N N . GLY A 1 139 ? -15.025 -3.485 -6.300 1.00 92.31 139 GLY A N 1
ATOM 1161 C CA . GLY A 1 139 ? -15.655 -3.939 -7.539 1.00 92.31 139 GLY A CA 1
ATOM 1162 C C . GLY A 1 139 ? -14.691 -4.752 -8.410 1.00 92.31 139 GLY A C 1
ATOM 1163 O O . GLY A 1 139 ? -14.002 -5.648 -7.922 1.00 92.31 139 GLY A O 1
ATOM 1164 N N . GLU A 1 140 ? -14.603 -4.398 -9.695 1.00 89.31 140 GLU A N 1
ATOM 1165 C CA . GLU A 1 140 ? -13.681 -5.006 -10.674 1.00 89.31 140 GLU A CA 1
ATOM 1166 C C . GLU A 1 140 ? -12.192 -4.785 -10.351 1.00 89.31 140 GLU A C 1
ATOM 1168 O O . GLU A 1 140 ? -11.317 -5.426 -10.942 1.00 89.31 140 GLU A O 1
ATOM 1173 N N . ASP A 1 141 ? -11.886 -3.878 -9.421 1.00 88.62 141 ASP A N 1
ATOM 1174 C CA . ASP A 1 141 ? -10.525 -3.583 -8.977 1.00 88.62 141 ASP A CA 1
ATOM 1175 C C . ASP A 1 141 ? -10.143 -4.336 -7.697 1.00 88.62 141 ASP A C 1
ATOM 1177 O O . ASP A 1 141 ? -9.061 -4.123 -7.141 1.00 88.62 141 ASP A O 1
ATOM 1181 N N . PHE A 1 142 ? -10.989 -5.254 -7.212 1.00 91.25 142 PHE A N 1
ATOM 1182 C CA . PHE A 1 142 ? -10.622 -6.106 -6.086 1.00 91.25 142 PHE A CA 1
ATOM 1183 C C . PHE A 1 142 ? -9.365 -6.926 -6.409 1.00 91.25 142 PHE A C 1
ATOM 1185 O O . PHE A 1 142 ? -9.270 -7.602 -7.431 1.00 91.25 142 PHE A O 1
ATOM 1192 N N . GLY A 1 143 ? -8.369 -6.847 -5.524 1.00 87.69 143 GLY A N 1
ATOM 1193 C CA . GLY A 1 143 ? -7.064 -7.479 -5.728 1.00 87.69 143 GLY A CA 1
ATOM 1194 C C . GLY A 1 143 ? -6.105 -6.691 -6.626 1.00 87.69 143 GLY A C 1
ATOM 1195 O O . GLY A 1 143 ? -4.968 -7.126 -6.803 1.00 87.69 143 GLY A O 1
ATOM 1196 N N . LYS A 1 144 ? -6.504 -5.526 -7.150 1.00 87.62 144 LYS A N 1
ATOM 1197 C CA . LYS A 1 144 ? -5.615 -4.613 -7.873 1.00 87.62 144 LYS A CA 1
ATOM 1198 C C . LYS A 1 144 ? -5.072 -3.517 -6.952 1.00 87.62 144 LYS A C 1
ATOM 1200 O O . LYS A 1 144 ? -5.671 -3.164 -5.935 1.00 87.62 144 LYS A O 1
ATOM 1205 N N . VAL A 1 145 ? -3.907 -2.985 -7.300 1.00 87.94 145 VAL A N 1
ATOM 1206 C CA . VAL A 1 145 ? -3.250 -1.858 -6.629 1.00 87.94 145 VAL A CA 1
ATOM 1207 C C . VAL A 1 145 ? -2.789 -0.836 -7.659 1.00 87.94 145 VAL A C 1
ATOM 1209 O O . VAL A 1 145 ? -2.566 -1.169 -8.824 1.00 87.94 145 VAL A O 1
ATOM 1212 N N . ALA A 1 146 ? -2.636 0.413 -7.223 1.00 90.19 146 ALA A N 1
ATOM 1213 C CA . ALA A 1 146 ? -2.088 1.468 -8.064 1.00 90.19 146 ALA A CA 1
ATOM 1214 C C . ALA A 1 146 ? -0.661 1.124 -8.517 1.00 90.19 146 ALA A C 1
ATOM 1216 O O . ALA A 1 146 ? 0.128 0.543 -7.766 1.00 90.19 146 ALA A O 1
ATOM 1217 N N . VAL A 1 147 ? -0.329 1.508 -9.745 1.00 89.25 147 VAL A N 1
ATOM 1218 C CA . VAL A 1 147 ? 1.018 1.325 -10.294 1.00 89.25 147 VAL A CA 1
ATOM 1219 C C . VAL A 1 147 ? 1.980 2.314 -9.639 1.00 89.25 147 VAL A C 1
ATOM 1221 O O . VAL A 1 147 ? 1.707 3.512 -9.578 1.00 89.25 147 VAL A O 1
ATOM 1224 N N . SER A 1 148 ? 3.115 1.810 -9.154 1.00 89.44 148 SER A N 1
ATOM 1225 C CA . SER A 1 148 ? 4.180 2.643 -8.593 1.00 89.44 148 SER A CA 1
ATOM 1226 C C . SER A 1 148 ? 4.974 3.339 -9.698 1.00 89.44 148 SER A C 1
ATOM 1228 O O . SER A 1 148 ? 5.240 2.750 -10.745 1.00 89.44 148 SER A O 1
ATOM 1230 N N . SER A 1 149 ? 5.420 4.572 -9.444 1.00 89.31 149 SER A N 1
ATOM 1231 C CA . SER A 1 149 ? 6.403 5.245 -10.304 1.00 89.31 149 SER A CA 1
ATOM 1232 C C . SER A 1 149 ? 7.782 4.591 -10.242 1.00 89.31 149 SER A C 1
ATOM 1234 O O . SER A 1 149 ? 8.566 4.723 -11.179 1.00 89.31 149 SER A O 1
ATOM 1236 N N . ARG A 1 150 ? 8.067 3.851 -9.165 1.00 88.12 150 ARG A N 1
ATOM 1237 C CA . ARG A 1 150 ? 9.222 2.963 -9.082 1.00 88.12 150 ARG A CA 1
ATOM 1238 C C . ARG A 1 150 ? 8.894 1.670 -9.817 1.00 88.12 150 ARG A C 1
ATOM 1240 O O . ARG A 1 150 ? 8.19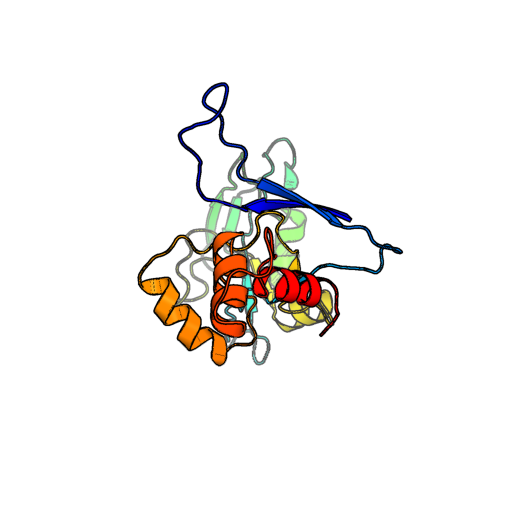2 0.811 -9.282 1.00 88.12 150 ARG A O 1
ATOM 1247 N N . LEU A 1 151 ? 9.395 1.573 -11.042 1.00 85.19 151 LEU A N 1
ATOM 1248 C CA . LEU A 1 151 ? 9.245 0.386 -11.872 1.00 85.19 151 LEU A CA 1
ATOM 1249 C C . LEU A 1 151 ? 9.935 -0.829 -11.219 1.00 85.19 151 LEU A C 1
ATOM 1251 O O . LEU A 1 151 ? 10.933 -0.642 -10.520 1.00 85.19 151 LEU A O 1
ATOM 1255 N N . PRO A 1 152 ? 9.421 -2.058 -11.416 1.00 78.19 152 PRO A N 1
ATOM 1256 C CA . PRO A 1 152 ? 10.085 -3.265 -10.933 1.00 78.19 152 PRO A CA 1
ATOM 1257 C C . PRO A 1 152 ? 11.531 -3.364 -11.447 1.00 78.19 152 PRO A C 1
ATOM 1259 O O . PRO A 1 152 ? 11.790 -3.320 -12.652 1.00 78.19 152 PRO A O 1
ATOM 1262 N N . GLU A 1 153 ? 12.478 -3.476 -10.521 1.00 67.12 153 GLU A N 1
ATOM 1263 C CA . GLU A 1 153 ? 13.899 -3.670 -10.802 1.00 67.12 153 GLU A CA 1
ATOM 1264 C C . GLU A 1 153 ? 14.313 -5.014 -10.196 1.00 67.12 153 GLU A C 1
ATOM 1266 O O . GLU A 1 153 ? 14.251 -5.152 -8.974 1.00 67.12 153 GLU A O 1
ATOM 1271 N N . ASN A 1 154 ? 14.796 -5.966 -11.003 1.00 57.00 154 ASN A N 1
ATOM 1272 C CA . ASN A 1 154 ? 15.593 -7.068 -10.456 1.00 57.00 154 ASN A CA 1
ATOM 1273 C C . ASN A 1 154 ? 17.063 -6.651 -10.463 1.00 57.00 154 ASN A C 1
ATOM 1275 O O . ASN A 1 154 ? 17.642 -6.327 -11.506 1.00 57.00 154 ASN A O 1
ATOM 1279 N N . VAL A 1 155 ? 17.673 -6.657 -9.280 1.00 42.31 155 VAL A N 1
ATOM 1280 C CA . VAL A 1 155 ? 19.111 -6.454 -9.100 1.00 42.31 155 VAL A CA 1
ATOM 1281 C C . VAL A 1 155 ? 19.773 -7.831 -9.043 1.00 42.31 155 VAL A C 1
ATOM 1283 O O . VAL A 1 155 ? 20.167 -8.272 -7.977 1.00 42.31 155 VAL A O 1
ATOM 1286 N N . GLY A 1 156 ? 19.873 -8.491 -10.200 1.00 43.28 156 GLY A N 1
ATOM 1287 C CA . GLY A 1 156 ? 20.674 -9.693 -10.493 1.00 43.28 156 GLY A CA 1
ATOM 1288 C C . GLY A 1 156 ? 21.136 -10.578 -9.325 1.00 43.28 156 GLY A C 1
ATOM 1289 O O . GLY A 1 156 ? 22.343 -10.758 -9.155 1.00 43.28 156 GLY A O 1
ATOM 1290 N N . THR A 1 157 ? 20.216 -11.169 -8.561 1.00 41.22 157 THR A N 1
ATOM 1291 C CA . THR A 1 157 ? 20.521 -12.231 -7.590 1.00 41.22 157 THR A CA 1
ATOM 1292 C C . THR A 1 157 ? 20.095 -13.610 -8.094 1.00 41.22 157 THR A C 1
ATOM 1294 O O . THR A 1 157 ? 19.274 -13.741 -8.996 1.00 41.22 157 THR A O 1
ATOM 1297 N N . LEU A 1 158 ? 20.639 -14.672 -7.490 1.00 41.50 158 LEU A N 1
ATOM 1298 C CA . LEU A 1 158 ? 20.290 -16.065 -7.799 1.00 41.50 158 LEU A CA 1
ATOM 1299 C C . LEU A 1 158 ? 18.801 -16.385 -7.542 1.00 41.50 158 LEU A C 1
ATOM 1301 O O . LEU A 1 158 ? 18.255 -17.277 -8.184 1.00 41.50 158 LEU A O 1
ATOM 1305 N N . ALA A 1 159 ? 18.131 -15.642 -6.654 1.00 48.09 159 ALA A N 1
ATOM 1306 C CA . ALA A 1 159 ? 16.687 -15.758 -6.442 1.00 48.09 159 ALA A CA 1
ATOM 1307 C C . ALA A 1 159 ? 15.879 -15.336 -7.687 1.00 48.09 159 ALA A C 1
ATOM 1309 O O . ALA A 1 159 ? 14.789 -15.859 -7.916 1.00 48.09 159 ALA A O 1
ATOM 1310 N N . ASP A 1 160 ? 16.445 -14.468 -8.529 1.00 49.06 160 ASP A N 1
ATOM 1311 C CA . ASP A 1 160 ? 15.773 -13.869 -9.685 1.00 49.06 160 ASP A CA 1
ATOM 1312 C C . ASP A 1 160 ? 15.602 -14.878 -10.836 1.00 49.06 160 ASP A C 1
ATOM 1314 O O . ASP A 1 160 ? 14.592 -14.853 -11.532 1.00 49.06 160 ASP A O 1
ATOM 1318 N N . ALA A 1 161 ? 16.545 -15.813 -11.009 1.00 47.75 161 ALA A N 1
ATOM 1319 C CA . ALA A 1 161 ? 16.436 -16.885 -12.008 1.00 47.75 161 ALA A CA 1
ATOM 1320 C C . ALA A 1 161 ? 15.375 -17.932 -11.620 1.00 47.75 161 ALA A C 1
ATOM 1322 O O . ALA A 1 161 ? 14.693 -18.497 -12.475 1.00 47.75 161 ALA A O 1
ATOM 1323 N N . VAL A 1 162 ? 15.212 -18.175 -10.314 1.00 51.72 162 VAL A N 1
ATOM 1324 C CA . VAL A 1 162 ? 14.187 -19.085 -9.782 1.00 51.72 162 VAL A CA 1
ATOM 1325 C C . VAL A 1 162 ? 12.801 -18.448 -9.906 1.00 51.72 162 VAL A C 1
ATOM 1327 O O . VAL A 1 162 ? 11.838 -19.126 -10.262 1.00 51.72 162 VAL A O 1
ATOM 1330 N N . ALA A 1 163 ? 12.700 -17.138 -9.674 1.00 51.56 163 ALA A N 1
ATOM 1331 C CA . ALA A 1 163 ? 11.455 -16.400 -9.829 1.00 51.56 163 ALA A CA 1
ATOM 1332 C C . ALA A 1 163 ? 11.031 -16.247 -11.303 1.00 51.56 163 ALA A C 1
ATOM 1334 O O . ALA A 1 163 ? 9.848 -16.386 -11.600 1.00 51.56 163 ALA A O 1
ATOM 1335 N N . GLU A 1 164 ? 11.971 -16.092 -12.246 1.00 48.75 164 GLU A N 1
ATOM 1336 C CA . GLU A 1 164 ? 11.685 -16.109 -13.693 1.00 48.75 164 GLU A CA 1
ATOM 1337 C C . GLU A 1 164 ? 11.064 -17.445 -14.147 1.00 48.75 164 GLU A C 1
ATOM 1339 O O . GLU A 1 164 ? 10.084 -17.445 -14.892 1.00 48.75 164 GLU A O 1
ATOM 1344 N N . TYR A 1 165 ? 11.563 -18.580 -13.639 1.00 51.56 165 TYR A N 1
ATOM 1345 C CA . TYR A 1 165 ? 10.991 -19.907 -13.911 1.00 51.56 165 TYR A CA 1
ATOM 1346 C C . TYR A 1 165 ? 9.583 -20.080 -13.307 1.00 51.56 165 TYR A C 1
ATOM 1348 O O . TYR A 1 165 ? 8.703 -20.677 -13.930 1.00 51.56 165 TYR A O 1
ATOM 1356 N N . LEU A 1 166 ? 9.336 -19.521 -12.117 1.00 50.72 166 LEU A N 1
ATOM 1357 C CA . LEU A 1 166 ? 8.032 -19.574 -11.441 1.00 50.72 166 LEU A CA 1
ATOM 1358 C C . LEU A 1 166 ? 7.000 -18.599 -12.043 1.00 50.72 166 LEU A C 1
ATOM 1360 O O . LEU A 1 166 ? 5.811 -18.920 -12.099 1.00 50.72 166 LEU A O 1
ATOM 1364 N N . ALA A 1 167 ? 7.438 -17.450 -12.563 1.00 47.81 167 ALA A N 1
ATOM 1365 C CA . ALA A 1 167 ? 6.585 -16.438 -13.187 1.00 47.81 167 ALA A CA 1
ATOM 1366 C C . ALA A 1 167 ? 5.944 -16.906 -14.506 1.00 47.81 167 ALA A C 1
ATOM 1368 O O . ALA A 1 167 ? 4.923 -16.361 -14.918 1.00 47.81 167 ALA A O 1
ATOM 1369 N N . ILE A 1 168 ? 6.474 -17.952 -15.150 1.00 48.44 168 ILE A N 1
ATOM 1370 C CA . ILE A 1 168 ? 5.831 -18.589 -16.316 1.00 48.44 168 ILE A CA 1
ATOM 1371 C C . ILE A 1 168 ? 4.473 -19.212 -15.922 1.00 48.44 168 ILE A C 1
ATOM 1373 O O . ILE A 1 168 ? 3.575 -19.314 -16.758 1.00 48.44 168 ILE A O 1
ATOM 1377 N N . PHE A 1 169 ? 4.280 -19.558 -14.641 1.00 44.72 169 PHE A N 1
ATOM 1378 C CA . PHE A 1 169 ? 3.035 -20.127 -14.115 1.00 44.72 169 PHE A CA 1
ATOM 1379 C C . PHE A 1 169 ? 2.102 -19.107 -13.442 1.00 44.72 169 PHE A C 1
ATOM 1381 O O . PHE A 1 169 ? 0.894 -19.348 -13.377 1.00 44.72 169 PHE 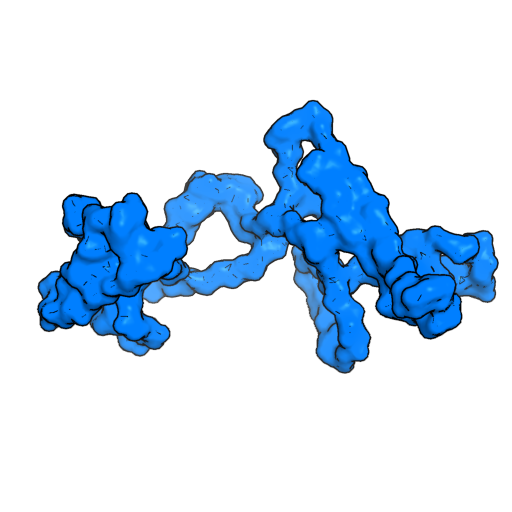A O 1
ATOM 1388 N N . SER A 1 170 ? 2.599 -17.956 -12.976 1.00 42.81 170 SER A N 1
ATOM 1389 C CA . SER A 1 170 ? 1.764 -16.908 -12.377 1.00 42.81 170 SER A CA 1
ATOM 1390 C C . SER A 1 170 ? 1.621 -15.707 -13.311 1.00 42.81 170 SER A C 1
ATOM 1392 O O . SER A 1 170 ? 2.598 -15.078 -13.688 1.00 42.81 170 SER A O 1
ATOM 1394 N N . ARG A 1 171 ? 0.379 -15.326 -13.647 1.00 45.56 171 ARG A N 1
ATOM 1395 C CA . ARG A 1 171 ? 0.011 -14.070 -14.347 1.00 45.56 171 ARG A CA 1
ATOM 1396 C C . ARG A 1 171 ? 0.324 -12.811 -13.510 1.00 45.56 171 ARG A C 1
ATOM 1398 O O . ARG A 1 171 ? -0.545 -11.975 -13.263 1.00 45.56 171 ARG A O 1
ATOM 1405 N N . THR A 1 172 ? 1.530 -12.712 -12.982 1.00 52.38 172 THR A N 1
ATOM 1406 C CA . THR A 1 172 ? 2.075 -11.580 -12.240 1.00 52.38 172 THR A CA 1
ATOM 1407 C C . THR A 1 172 ? 2.891 -10.711 -13.186 1.00 52.38 172 THR A C 1
ATOM 1409 O O . THR A 1 172 ? 3.398 -11.186 -14.200 1.00 52.38 172 THR A O 1
ATOM 1412 N N . LEU A 1 173 ? 2.965 -9.410 -12.890 1.00 53.66 173 LEU A N 1
ATOM 1413 C CA . LEU A 1 173 ? 3.801 -8.492 -13.660 1.00 53.66 173 LEU A CA 1
ATOM 1414 C C . LEU A 1 173 ? 5.243 -9.004 -13.756 1.00 53.66 173 LEU A C 1
ATOM 1416 O O . LEU A 1 173 ? 5.700 -9.665 -12.822 1.00 53.66 173 LEU A O 1
ATOM 1420 N N . PRO A 1 174 ? 5.975 -8.634 -14.822 1.00 56.88 174 PRO A N 1
ATOM 1421 C CA . PRO A 1 174 ? 7.398 -8.911 -14.883 1.00 56.88 174 PRO A CA 1
ATOM 1422 C C . PRO A 1 174 ? 8.096 -8.302 -13.665 1.00 56.88 174 PRO A C 1
ATOM 1424 O O . PRO A 1 174 ? 7.980 -7.105 -13.396 1.00 56.88 174 PRO A O 1
ATOM 1427 N N . GLU A 1 175 ? 8.812 -9.145 -12.926 1.00 60.44 175 GLU A N 1
ATOM 1428 C CA . GLU A 1 175 ? 9.593 -8.736 -11.755 1.00 60.44 175 GLU A CA 1
ATOM 1429 C C . GLU A 1 175 ? 10.787 -7.853 -12.158 1.00 60.44 175 GLU A C 1
ATOM 1431 O O . GLU A 1 175 ? 11.249 -7.024 -11.378 1.00 60.44 175 GLU A O 1
ATOM 1436 N N . ASN A 1 176 ? 11.205 -7.943 -13.428 1.00 73.00 176 ASN A N 1
ATOM 1437 C CA . ASN A 1 176 ? 12.219 -7.097 -14.039 1.00 73.00 176 ASN A CA 1
ATOM 1438 C C . ASN A 1 176 ? 11.708 -6.421 -15.315 1.00 73.00 176 ASN A C 1
ATOM 1440 O O . ASN A 1 176 ? 11.330 -7.088 -16.278 1.00 73.00 176 ASN A O 1
ATOM 1444 N N . ILE A 1 177 ? 11.788 -5.095 -15.361 1.00 83.25 177 ILE A N 1
ATOM 1445 C CA . ILE A 1 177 ? 11.462 -4.299 -16.552 1.00 83.25 177 ILE A CA 1
ATOM 1446 C C . ILE A 1 177 ? 12.592 -4.296 -17.598 1.00 83.25 177 ILE A C 1
ATOM 1448 O O . ILE A 1 177 ? 12.356 -3.994 -18.771 1.00 83.25 177 ILE A O 1
ATOM 1452 N N . GLY A 1 178 ? 13.803 -4.691 -17.201 1.00 86.31 178 GLY A N 1
ATOM 1453 C CA . GLY A 1 178 ? 14.993 -4.733 -18.047 1.00 86.31 178 GLY A CA 1
ATOM 1454 C C . GLY A 1 178 ? 15.610 -3.353 -18.278 1.00 86.31 178 GLY A C 1
ATOM 1455 O O . GLY A 1 178 ? 14.967 -2.317 -18.114 1.00 86.31 178 GLY A O 1
ATOM 1456 N N . MET A 1 179 ? 16.879 -3.336 -18.678 1.00 90.44 179 MET A N 1
ATOM 1457 C CA . MET A 1 179 ? 17.654 -2.154 -19.065 1.00 90.44 179 MET A CA 1
ATOM 1458 C C . MET A 1 179 ? 17.993 -2.227 -20.562 1.00 90.44 179 MET A C 1
ATOM 1460 O O . MET A 1 179 ? 17.739 -3.224 -21.231 1.00 90.44 179 MET A O 1
ATOM 1464 N N . THR A 1 180 ? 18.645 -1.209 -21.129 1.00 91.19 180 THR A N 1
ATOM 1465 C CA . THR A 1 180 ? 19.033 -1.218 -22.557 1.00 91.19 180 THR A CA 1
ATOM 1466 C C . THR A 1 180 ? 19.893 -2.431 -22.953 1.00 91.19 180 THR A C 1
ATOM 1468 O O . THR A 1 180 ? 19.863 -2.864 -24.109 1.00 91.19 180 THR A O 1
ATOM 1471 N N . LYS A 1 181 ? 20.656 -3.005 -22.011 1.00 90.06 181 LYS A N 1
ATOM 1472 C CA . LYS A 1 181 ? 21.469 -4.204 -22.265 1.00 90.06 181 LYS A CA 1
ATOM 1473 C C . LYS A 1 181 ? 20.595 -5.430 -22.564 1.00 90.06 181 LYS A C 1
ATOM 1475 O O . LYS A 1 181 ? 20.911 -6.149 -23.507 1.00 90.06 181 LYS A O 1
ATOM 1480 N N . GLU A 1 182 ? 19.480 -5.621 -21.851 1.00 91.31 182 GLU A N 1
ATOM 1481 C CA . GLU A 1 182 ? 18.525 -6.706 -22.109 1.00 91.31 182 GLU A CA 1
ATOM 1482 C C . GLU A 1 182 ? 17.905 -6.564 -23.498 1.00 91.31 182 GLU A C 1
ATOM 1484 O O . GLU A 1 182 ? 17.922 -7.521 -24.260 1.00 91.31 182 GLU A O 1
ATOM 1489 N N . GLY A 1 183 ? 17.468 -5.362 -23.887 1.00 91.38 183 GLY A N 1
ATOM 1490 C CA . GLY A 1 183 ? 16.936 -5.134 -25.236 1.00 91.38 183 GLY A CA 1
ATOM 1491 C C . GLY A 1 183 ? 17.971 -5.412 -26.333 1.00 91.38 183 GLY A C 1
ATOM 1492 O O . GLY A 1 183 ? 17.649 -5.964 -27.382 1.00 91.38 183 GLY A O 1
ATOM 1493 N N . THR A 1 184 ? 19.241 -5.064 -26.095 1.00 93.25 184 THR A N 1
ATOM 1494 C CA . THR A 1 184 ? 20.327 -5.358 -27.048 1.00 93.25 184 THR A CA 1
ATOM 1495 C C . THR A 1 184 ? 20.561 -6.862 -27.165 1.00 93.25 184 THR A C 1
ATOM 1497 O O . THR A 1 184 ? 20.760 -7.360 -28.273 1.00 93.25 184 THR A O 1
ATOM 1500 N N . LYS A 1 185 ? 20.516 -7.579 -26.036 1.00 92.31 185 LYS A N 1
ATOM 1501 C CA . LYS A 1 185 ? 20.633 -9.036 -25.990 1.00 92.31 185 LYS A CA 1
ATOM 1502 C C . LYS A 1 185 ? 19.478 -9.707 -26.734 1.00 92.31 185 LYS A C 1
ATOM 1504 O O . LYS A 1 185 ? 19.752 -10.481 -27.636 1.00 92.31 185 LYS A O 1
ATOM 1509 N N . GLU A 1 186 ? 18.227 -9.333 -26.454 1.00 93.25 186 GLU A N 1
ATOM 1510 C CA . GLU A 1 186 ? 17.033 -9.871 -27.132 1.00 93.25 186 GLU A CA 1
ATOM 1511 C C . GLU A 1 186 ? 17.139 -9.762 -28.666 1.00 93.25 186 GLU A C 1
ATOM 1513 O O . GLU A 1 186 ? 16.891 -10.730 -29.381 1.00 93.25 186 GLU A O 1
ATOM 1518 N N . ILE A 1 187 ? 17.557 -8.600 -29.183 1.00 95.25 187 ILE A N 1
ATOM 1519 C CA . ILE A 1 187 ? 17.769 -8.398 -30.625 1.00 95.25 187 ILE A CA 1
ATOM 1520 C C . ILE A 1 187 ? 18.935 -9.237 -31.152 1.00 95.25 187 ILE A C 1
ATOM 1522 O O . ILE A 1 187 ? 18.832 -9.829 -32.223 1.00 95.25 187 ILE A O 1
ATOM 1526 N N . THR A 1 188 ? 20.052 -9.280 -30.428 1.00 95.06 188 THR A N 1
ATOM 1527 C CA . THR A 1 188 ? 21.237 -10.024 -30.876 1.00 95.06 188 THR A CA 1
ATOM 1528 C C . THR A 1 188 ? 20.958 -11.524 -30.919 1.00 95.06 188 THR A C 1
ATOM 1530 O O . THR A 1 188 ? 21.337 -12.171 -31.890 1.00 95.06 188 THR A O 1
ATOM 1533 N N . ASP A 1 189 ? 20.244 -12.059 -29.928 1.00 95.38 189 ASP A N 1
ATOM 1534 C CA . ASP A 1 189 ? 19.845 -13.467 -29.866 1.00 95.38 189 ASP A CA 1
ATOM 1535 C C . ASP A 1 189 ? 18.880 -13.820 -31.015 1.00 95.38 189 ASP A C 1
ATOM 1537 O O . ASP A 1 189 ? 18.978 -14.899 -31.595 1.00 95.38 189 ASP A O 1
ATOM 1541 N N . LEU A 1 190 ? 17.984 -12.897 -31.394 1.00 96.00 190 LEU A N 1
ATOM 1542 C CA . LEU A 1 190 ? 17.011 -13.107 -32.472 1.00 96.00 190 LEU A CA 1
ATOM 1543 C C . LEU A 1 190 ? 17.625 -13.027 -33.881 1.00 96.00 190 LEU A C 1
ATOM 1545 O O . LEU A 1 190 ? 17.220 -13.773 -34.769 1.00 96.00 190 LEU A O 1
ATOM 1549 N N . PHE A 1 191 ? 18.575 -12.116 -34.103 1.00 96.31 191 PHE A N 1
ATOM 1550 C CA . PHE A 1 191 ? 19.125 -11.818 -35.436 1.00 96.31 191 PHE A CA 1
ATOM 1551 C C . PHE A 1 191 ? 20.584 -12.261 -35.627 1.00 96.31 191 PHE A C 1
ATOM 1553 O O . PHE A 1 191 ? 21.178 -12.000 -36.675 1.00 96.31 191 PHE A O 1
ATOM 1560 N N . GLY A 1 192 ? 21.202 -12.868 -34.610 1.00 95.38 192 GLY A N 1
ATOM 1561 C CA . GLY A 1 192 ? 22.614 -13.269 -34.603 1.00 95.38 192 GLY A CA 1
ATOM 1562 C C . GLY A 1 192 ? 23.609 -12.104 -34.673 1.00 95.38 192 GLY A C 1
ATOM 1563 O O . GLY A 1 192 ? 24.812 -12.316 -34.801 1.00 95.38 192 GLY A O 1
ATOM 1564 N N . SER A 1 193 ? 23.130 -10.860 -34.637 1.00 93.50 193 SER A N 1
ATOM 1565 C CA . SER A 1 193 ? 23.945 -9.658 -34.791 1.00 93.50 193 SER A CA 1
ATOM 1566 C C . SER A 1 193 ? 23.240 -8.432 -34.215 1.00 93.50 193 SER A C 1
ATOM 1568 O O . SER A 1 193 ? 22.016 -8.381 -34.075 1.00 93.50 193 SER A O 1
ATOM 1570 N N . LYS A 1 194 ? 24.026 -7.405 -33.879 1.00 92.88 194 LYS A N 1
ATOM 1571 C CA . LYS A 1 194 ? 23.501 -6.142 -33.358 1.00 92.88 194 LYS A CA 1
ATOM 1572 C C . LYS A 1 194 ? 22.997 -5.258 -34.502 1.00 92.88 194 LYS A C 1
ATOM 1574 O O . LYS A 1 194 ? 23.710 -4.372 -34.964 1.00 92.88 194 LYS A O 1
ATOM 1579 N N . ILE A 1 195 ? 21.759 -5.485 -34.932 1.00 95.31 195 ILE A N 1
ATOM 1580 C CA . ILE A 1 195 ? 21.134 -4.719 -36.026 1.00 95.31 195 ILE A CA 1
ATOM 1581 C C . ILE A 1 195 ? 20.455 -3.414 -35.571 1.00 95.31 195 ILE A C 1
ATOM 1583 O O . ILE A 1 195 ? 20.225 -2.525 -36.384 1.00 95.31 195 ILE A O 1
ATOM 1587 N N . PHE A 1 196 ? 20.168 -3.268 -34.270 1.00 92.56 196 PHE A N 1
ATOM 1588 C CA . PHE A 1 196 ? 19.601 -2.050 -33.681 1.00 92.56 196 PHE A CA 1
ATOM 1589 C C . PHE A 1 196 ? 20.524 -1.463 -32.610 1.00 92.56 196 PHE A C 1
ATOM 1591 O O . PHE A 1 196 ? 21.090 -2.180 -31.781 1.00 92.56 196 PHE A O 1
ATOM 1598 N N . THR A 1 197 ? 20.644 -0.134 -32.586 1.00 87.56 197 THR A N 1
ATOM 1599 C CA . THR A 1 197 ? 21.566 0.564 -31.676 1.00 87.56 197 THR A CA 1
ATOM 1600 C C . THR A 1 197 ? 21.021 0.688 -30.252 1.00 87.56 197 THR A C 1
ATOM 1602 O O . THR A 1 197 ? 21.780 0.515 -29.298 1.00 87.56 197 THR A O 1
ATOM 1605 N N . PHE A 1 198 ? 19.719 0.968 -30.102 1.00 87.31 198 PHE A N 1
ATOM 1606 C CA . PHE A 1 198 ? 19.074 1.238 -28.807 1.00 87.31 198 PHE A CA 1
ATOM 1607 C C . PHE A 1 198 ? 17.682 0.588 -28.667 1.00 87.31 198 PHE A C 1
ATOM 1609 O O . PHE A 1 198 ? 16.709 1.291 -28.371 1.00 87.31 198 PHE A O 1
ATOM 1616 N N . PRO A 1 199 ? 17.547 -0.731 -28.889 1.00 93.44 199 PRO A N 1
ATOM 1617 C CA . PRO A 1 199 ? 16.274 -1.411 -28.673 1.00 93.44 199 PRO A CA 1
ATOM 1618 C C . PRO A 1 199 ? 15.836 -1.300 -27.205 1.00 93.44 199 PRO A C 1
ATOM 1620 O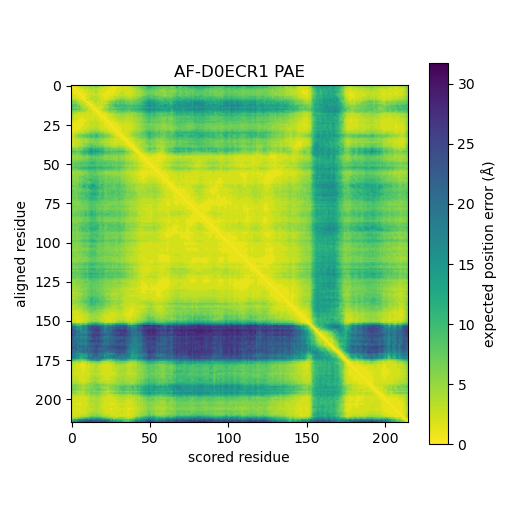 O . PRO A 1 199 ? 16.649 -1.405 -26.281 1.00 93.44 199 PRO A O 1
ATOM 1623 N N . LYS A 1 200 ? 14.538 -1.069 -26.988 1.00 94.00 200 LYS A N 1
ATOM 1624 C CA . LYS A 1 200 ? 13.928 -1.151 -25.657 1.00 94.00 200 LYS A CA 1
ATOM 1625 C C . LYS A 1 200 ? 13.625 -2.622 -25.337 1.00 94.00 200 LYS A C 1
ATOM 1627 O O . LYS A 1 200 ? 13.221 -3.337 -26.251 1.00 94.00 200 LYS A O 1
ATOM 1632 N N . PRO A 1 201 ? 13.785 -3.072 -24.082 1.00 92.62 201 PRO A N 1
ATOM 1633 C CA . PRO A 1 201 ? 13.446 -4.441 -23.696 1.00 92.62 201 PRO A CA 1
ATOM 1634 C C . PRO A 1 201 ? 11.974 -4.757 -23.934 1.00 92.62 201 PRO A C 1
ATOM 1636 O O . PRO A 1 201 ? 11.100 -3.938 -23.630 1.00 92.62 201 PRO A O 1
ATOM 1639 N N . SER A 1 202 ? 11.686 -5.972 -24.391 1.00 91.38 202 SER A N 1
ATOM 1640 C CA . SER A 1 202 ? 10.318 -6.460 -24.565 1.00 91.38 202 SER A CA 1
ATOM 1641 C C . SER A 1 202 ? 9.509 -6.409 -23.261 1.00 91.38 202 SER A C 1
ATOM 1643 O O . SER A 1 202 ? 8.316 -6.102 -23.285 1.00 91.38 202 SER A O 1
ATOM 1645 N N . GLN A 1 203 ? 10.156 -6.635 -22.112 1.00 88.75 203 GLN A N 1
ATOM 1646 C CA . GLN A 1 203 ? 9.525 -6.597 -20.787 1.00 88.75 203 GLN A CA 1
ATOM 1647 C C . GLN A 1 203 ? 8.995 -5.212 -20.410 1.00 88.75 203 GLN A C 1
ATOM 1649 O O . GLN A 1 203 ? 7.886 -5.108 -19.882 1.00 88.75 203 GLN A O 1
ATOM 1654 N N . LEU A 1 204 ? 9.721 -4.142 -20.751 1.00 91.00 204 LEU A N 1
ATOM 1655 C CA . LEU A 1 204 ? 9.238 -2.775 -20.566 1.00 91.00 204 LEU A CA 1
ATOM 1656 C C . LEU A 1 204 ? 7.946 -2.539 -21.345 1.00 91.00 204 LEU A C 1
ATOM 1658 O O . LEU A 1 204 ? 6.983 -2.007 -20.796 1.00 91.00 204 LEU A O 1
ATOM 1662 N N . ILE A 1 205 ? 7.894 -2.975 -22.603 1.00 91.31 205 ILE A N 1
ATOM 1663 C CA . ILE A 1 205 ? 6.698 -2.817 -23.435 1.00 91.31 205 ILE A CA 1
ATOM 1664 C C . ILE A 1 205 ? 5.534 -3.645 -22.881 1.00 91.31 205 ILE A C 1
ATOM 1666 O O . ILE A 1 205 ? 4.434 -3.116 -22.735 1.00 91.31 205 ILE A O 1
ATOM 1670 N N . LYS A 1 206 ? 5.773 -4.906 -22.499 1.00 88.44 206 LYS A N 1
ATOM 1671 C CA . LYS A 1 206 ? 4.755 -5.777 -21.883 1.00 88.44 206 LYS A CA 1
ATOM 1672 C C . LYS A 1 206 ? 4.167 -5.165 -20.614 1.00 88.44 206 LYS A C 1
ATOM 1674 O O . LYS A 1 206 ? 2.952 -5.188 -20.446 1.00 88.44 206 LYS A O 1
ATOM 1679 N N . PHE A 1 207 ? 5.004 -4.591 -19.753 1.00 88.25 207 PHE A N 1
ATOM 1680 C CA . PHE A 1 207 ? 4.549 -3.893 -18.553 1.00 88.25 207 PHE A CA 1
ATOM 1681 C C . PHE A 1 207 ? 3.699 -2.664 -18.887 1.00 88.25 207 PHE A C 1
ATOM 1683 O O . PHE A 1 207 ? 2.630 -2.487 -18.315 1.00 88.25 207 PHE A O 1
ATOM 1690 N N . LEU A 1 208 ? 4.137 -1.818 -19.824 1.00 90.44 208 LEU A N 1
ATOM 1691 C CA . LEU A 1 208 ? 3.367 -0.631 -20.214 1.00 90.44 208 LEU A CA 1
ATOM 1692 C C . LEU A 1 208 ? 2.002 -1.008 -20.803 1.00 90.44 208 LEU A C 1
ATOM 1694 O O . LEU A 1 208 ? 1.004 -0.347 -20.516 1.00 90.44 208 LEU A O 1
ATOM 1698 N N . VAL A 1 209 ? 1.940 -2.088 -21.586 1.00 89.44 209 VAL A N 1
ATOM 1699 C CA . VAL A 1 209 ? 0.677 -2.641 -22.088 1.00 89.44 209 VAL A CA 1
ATOM 1700 C C . VAL A 1 209 ? -0.180 -3.143 -20.927 1.00 89.44 209 VAL A C 1
ATOM 1702 O O . VAL A 1 209 ? -1.326 -2.720 -20.809 1.00 89.44 209 VAL A O 1
ATOM 1705 N N . SER A 1 210 ? 0.367 -3.954 -20.019 1.00 85.88 210 SER A N 1
ATOM 1706 C CA . SER A 1 210 ? -0.417 -4.550 -18.929 1.00 85.88 210 SER A CA 1
ATOM 1707 C C . SER A 1 210 ? -1.041 -3.521 -17.986 1.00 85.88 210 SER A C 1
ATOM 1709 O O . SER A 1 210 ? -2.144 -3.747 -17.500 1.00 85.88 210 SER A O 1
ATOM 1711 N N . ILE A 1 211 ? -0.383 -2.380 -17.753 1.00 88.00 211 ILE A N 1
ATOM 1712 C CA . ILE A 1 211 ? -0.932 -1.305 -16.912 1.00 88.00 211 ILE A CA 1
ATOM 1713 C C . ILE A 1 211 ? -1.858 -0.342 -17.664 1.00 88.00 211 ILE A C 1
ATOM 1715 O O . ILE A 1 211 ? -2.512 0.487 -17.028 1.00 88.00 211 ILE A O 1
ATOM 1719 N N . SER A 1 212 ? -1.875 -0.394 -19.001 1.00 87.38 212 SER A N 1
ATOM 1720 C CA . SER A 1 212 ? -2.697 0.489 -19.841 1.00 87.38 212 SER A CA 1
ATOM 1721 C C . SER A 1 212 ? -3.954 -0.186 -20.389 1.00 87.38 212 SER A C 1
ATOM 1723 O O . SER A 1 212 ? -4.931 0.503 -20.688 1.00 87.38 212 SER A O 1
ATOM 1725 N N . SER A 1 213 ? -3.971 -1.516 -20.473 1.00 80.00 213 SER A N 1
ATOM 1726 C CA . SER A 1 213 ? -5.142 -2.307 -20.847 1.00 80.00 213 SER A CA 1
ATOM 1727 C C . SER A 1 213 ? -5.838 -2.883 -19.617 1.00 80.00 213 SER A C 1
ATOM 1729 O O . SER A 1 213 ? -5.189 -3.478 -18.760 1.00 80.00 213 SER A O 1
ATOM 1731 N N . LYS A 1 214 ? -7.170 -2.787 -19.558 1.00 66.94 214 LYS A N 1
ATOM 1732 C CA . LYS A 1 214 ? -7.954 -3.609 -18.631 1.00 66.94 214 LYS A CA 1
ATOM 1733 C C . LYS A 1 214 ? -7.923 -5.055 -19.137 1.00 66.94 214 LYS A C 1
ATOM 1735 O O . LYS A 1 214 ? -8.413 -5.316 -20.231 1.00 66.94 214 LYS A O 1
ATOM 1740 N N . SER A 1 215 ? -7.312 -5.951 -18.367 1.00 52.41 215 SER A N 1
ATOM 1741 C CA . SER A 1 215 ? -7.438 -7.405 -18.527 1.00 52.41 215 SER A CA 1
ATOM 1742 C C . SER A 1 215 ? -8.697 -7.923 -17.853 1.00 52.41 215 SER A C 1
ATOM 1744 O O . SER A 1 215 ? -8.937 -7.453 -16.712 1.00 52.41 215 SER A O 1
#

pLDDT: mean 88.58, std 14.66, range [41.22, 98.44]